Protein 3LHS (pdb70)

Nearest PDB structures (foldseek):
  3eiw-assembly1_A  TM=1.003E+00  e=2.060E-57  Staphylococcus aureus subsp. aureus N315
  3tny-assembly1_A  TM=8.651E-01  e=2.629E-22  Bacillus cereus
  3mwf-assembly1_A  TM=8.294E-01  e=2.400E-21  Staphylococcus aureus subsp. aureus N315
  6all-assembly1_A  TM=8.210E-01  e=3.700E-20  Bacillus anthracis str. 'Ames Ancestor'
  3mwg-assembly2_B  TM=8.196E-01  e=5.893E-20  Staphylococcus aureus subsp. aureus N315

Organism: Staphylococcus aureus (strain Newman) (NCBI:txid426430)

B-factor: mean 16.53, std 9.03, range [6.2, 96.21]

Foldseek 3Di:
DAFFWFQAPVGIFTADQPFQAEEELAQQVLQLQLLLQHQHQEYQQQPDLPLNPVVSSVSNDDHHYQHHSQDGNLVVVLVSLGQEYEHEQPRCPPCPVVVVVRYGYHHAHDQAAALVRSLVSSCRVCSRNVNNVSSVVSVVVLVVLLVVLLVLQQDDLVQAEWEFEFDDQGTWTQACRHNLNVLVVSSVHHHLRDVVNCVVQVVQDDDRTGDDHLVNCLVSLGQAYEYEDAVLDQPDPNNVSLCVDPSSCVRNCNVVVRYGRHHCSLRPRNSYSVSSSVVSVVSSVVSPPDD

Structure (mmCIF, N/CA/C/O backbone):
data_3LHS
#
_entry.id   3LHS
#
_cell.length_a   44.564
_cell.length_b   43.515
_cell.length_c   75.324
_cell.angle_alpha   90.00
_cell.angle_beta   100.56
_cell.angle_gamma   90.00
#
_symmetry.space_group_name_H-M   'P 1 21 1'
#
loop_
_entity.id
_entity.type
_entity.pdbx_description
1 polymer 'Ferrichrome ABC transporter lipoprotein'
2 non-polymer GLYCEROL
3 non-polymer 'FE (III) ION'
4 non-polymer '(2R)-2-(2-{[(1R)-1-carboxy-4-{[(3S)-3,4-dicarboxy-3-hydroxybutanoyl]amino}butyl]amino}-2-oxoethyl)-2-hydroxybutanedioic acid'
5 water water
#
loop_
_atom_site.group_PDB
_atom_site.id
_atom_site.type_symbol
_atom_site.label_atom_id
_atom_site.label_alt_id
_atom_site.label_comp_id
_atom_site.label_asym_id
_atom_site.label_entity_id
_atom_site.label_seq_id
_atom_site.pdbx_PDB_ins_code
_atom_site.Cartn_x
_atom_site.Cartn_y
_atom_site.Cartn_z
_atom_site.occupancy
_atom_site.B_iso_or_equiv
_atom_site.auth_seq_id
_atom_site.auth_comp_id
_atom_site.auth_asym_id
_atom_site.auth_atom_id
_atom_site.pdbx_PDB_model_num
ATOM 1 N N . ALA A 1 5 ? 40.272 17.909 7.835 1.00 34.73 36 ALA A N 1
ATOM 2 C CA . ALA A 1 5 ? 38.810 17.611 8.005 1.00 33.96 36 ALA A CA 1
ATOM 3 C C . ALA A 1 5 ? 38.544 16.755 9.249 1.00 33.62 36 ALA A C 1
ATOM 4 O O . ALA A 1 5 ? 38.765 15.537 9.249 1.00 35.17 36 ALA A O 1
ATOM 6 N N . SER A 1 6 ? 38.076 17.396 10.311 1.00 30.97 37 SER A N 1
ATOM 7 C CA . SER A 1 6 ? 38.119 16.756 11.599 1.00 28.47 37 SER A CA 1
ATOM 8 C C . SER A 1 6 ? 36.827 15.991 11.867 1.00 25.43 37 SER A C 1
ATOM 9 O O . SER A 1 6 ? 35.793 16.202 11.216 1.00 24.52 37 SER A O 1
ATOM 12 N N . THR A 1 7 ? 36.931 15.101 12.841 1.00 23.03 38 THR A N 1
ATOM 13 C CA . THR A 1 7 ? 35.902 14.115 13.125 1.00 20.72 38 THR A CA 1
ATOM 14 C C . THR A 1 7 ? 35.650 13.988 14.625 1.00 19.46 38 THR A C 1
ATOM 15 O O . THR A 1 7 ? 36.455 14.433 15.468 1.00 21.25 38 THR A O 1
ATOM 19 N N . ILE A 1 8 ? 34.513 13.378 14.938 1.00 17.97 39 ILE A N 1
ATOM 20 C CA . ILE A 1 8 ? 34.172 12.930 16.280 1.00 17.69 39 ILE A CA 1
ATOM 21 C C . ILE A 1 8 ? 34.182 11.404 16.279 1.00 17.23 39 ILE A C 1
ATOM 22 O O . ILE A 1 8 ? 33.478 10.761 15.488 1.00 17.84 39 ILE A O 1
ATOM 27 N N A SER A 1 9 ? 34.976 10.812 17.154 0.50 16.82 40 SER A N 1
ATOM 28 N N B SER A 1 9 ? 34.936 10.825 17.204 0.50 17.00 40 SER A N 1
ATOM 29 C CA A SER A 1 9 ? 34.985 9.369 17.270 0.50 16.51 40 SER A CA 1
ATOM 30 C CA B SER A 1 9 ? 35.036 9.379 17.339 0.50 17.05 40 SER A CA 1
ATOM 31 C C A SER A 1 9 ? 33.856 8.964 18.192 0.50 15.97 40 SER A C 1
ATOM 32 C C B SER A 1 9 ? 33.949 8.849 18.266 0.50 16.50 40 SER A C 1
ATOM 33 O O A SER A 1 9 ? 33.665 9.552 19.266 0.50 16.69 40 SER A O 1
ATOM 34 O O B SER A 1 9 ? 33.896 9.212 19.446 0.50 17.51 40 SER A O 1
ATOM 39 N N . VAL A 1 10 ? 33.080 7.989 17.738 1.00 15.66 41 VAL A N 1
ATOM 40 C CA . VAL A 1 10 ? 32.039 7.367 18.575 1.00 15.14 41 VAL A CA 1
ATOM 41 C C . VAL A 1 10 ? 32.097 5.863 18.382 1.00 13.91 41 VAL A C 1
ATOM 42 O O . VAL A 1 10 ? 32.681 5.346 17.422 1.00 16.16 41 VAL A O 1
ATOM 46 N N . LYS A 1 11 ? 31.564 5.155 19.346 1.00 13.27 42 LYS A N 1
ATOM 47 C CA . LYS A 1 11 ? 31.469 3.723 19.239 1.00 12.70 42 LYS A CA 1
ATOM 48 C C . LYS A 1 11 ? 30.100 3.342 18.695 1.00 12.07 42 LYS A C 1
ATOM 49 O O . LYS A 1 11 ? 29.065 3.836 19.187 1.00 13.15 42 LYS A O 1
ATOM 55 N N . ASP A 1 12 ? 30.066 2.423 17.730 1.00 11.84 43 ASP A N 1
ATOM 56 C CA . ASP A 1 12 ? 28.821 1.799 17.311 1.00 12.07 43 ASP A CA 1
ATOM 57 C C . ASP A 1 12 ? 28.927 0.298 17.483 1.00 10.95 43 ASP A C 1
ATOM 58 O O . ASP A 1 12 ? 29.879 -0.205 18.113 1.00 11.96 43 ASP A O 1
ATOM 63 N N . GLU A 1 13 ? 28.008 -0.446 16.880 1.00 10.98 44 GLU A N 1
ATOM 64 C CA . GLU A 1 13 ? 28.009 -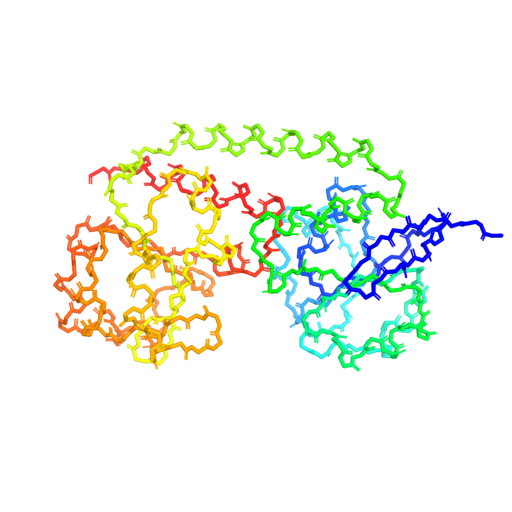1.885 17.084 1.00 11.31 44 GLU A CA 1
ATOM 65 C C . GLU A 1 13 ? 29.149 -2.610 16.364 1.00 12.13 44 GLU A C 1
ATOM 66 O O . GLU A 1 13 ? 29.380 -3.784 16.625 1.00 13.85 44 GLU A O 1
ATOM 72 N N . ASN A 1 14 ? 29.850 -1.918 15.464 1.00 11.08 45 ASN A N 1
ATOM 73 C CA . ASN A 1 14 ? 31.002 -2.523 14.767 1.00 11.53 45 ASN A CA 1
ATOM 74 C C . ASN A 1 14 ? 32.343 -2.003 15.242 1.00 10.82 45 ASN A C 1
ATOM 75 O O . ASN A 1 14 ? 33.364 -2.416 14.669 1.00 12.78 45 ASN A O 1
ATOM 80 N N . GLY A 1 15 ? 32.363 -1.160 16.279 1.00 11.19 46 GLY A N 1
ATOM 81 C CA . GLY A 1 15 ? 33.617 -0.566 16.775 1.00 12.16 46 GLY A CA 1
ATOM 82 C C . GLY A 1 15 ? 33.611 0.924 16.633 1.00 12.02 46 GLY A C 1
ATOM 83 O O . GLY A 1 15 ? 32.585 1.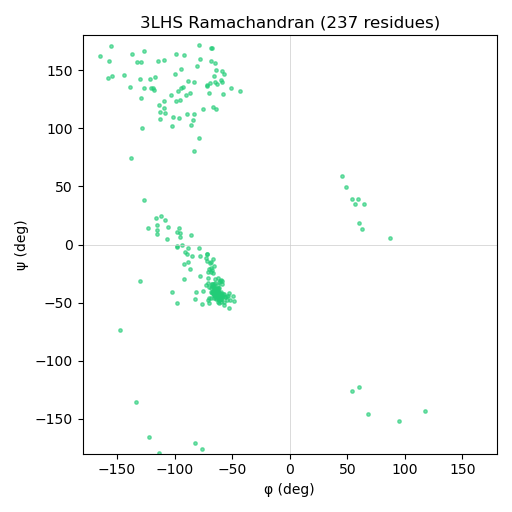572 16.784 1.00 16.10 46 GLY A O 1
ATOM 84 N N . THR A 1 16 ? 34.746 1.500 16.305 1.00 12.54 47 THR A N 1
ATOM 85 C CA . THR A 1 16 ? 34.848 2.953 16.201 1.00 13.11 47 THR A CA 1
ATOM 86 C C . THR A 1 16 ? 34.362 3.450 14.852 1.00 12.88 47 THR A C 1
ATOM 87 O O . THR A 1 16 ? 34.597 2.800 13.827 1.00 13.65 47 THR A O 1
ATOM 91 N N . VAL A 1 17 ? 33.636 4.573 14.843 1.00 12.46 48 VAL A N 1
ATOM 92 C CA . VAL A 1 17 ? 33.344 5.282 13.608 1.00 13.23 48 VAL A CA 1
ATOM 93 C C . VAL A 1 17 ? 33.789 6.722 13.796 1.00 14.12 48 VAL A C 1
ATOM 94 O O . VAL A 1 17 ? 33.518 7.343 14.842 1.00 15.30 48 VAL A O 1
ATOM 98 N N . LYS A 1 18 ? 34.482 7.250 12.785 1.00 15.09 49 LYS A N 1
ATOM 99 C CA . LYS A 1 18 ? 34.877 8.658 12.793 1.00 16.28 49 LYS A CA 1
ATOM 100 C C . LYS A 1 18 ? 33.842 9.450 12.002 1.00 15.29 49 LYS A C 1
ATOM 101 O O . LYS A 1 18 ? 33.722 9.293 10.785 1.00 18.28 49 LYS A O 1
ATOM 107 N N . VAL A 1 19 ? 33.048 10.246 12.715 1.00 14.24 50 VAL A N 1
ATOM 108 C CA . VAL A 1 19 ? 31.945 11.016 12.106 1.00 13.85 50 VAL A CA 1
ATOM 109 C C . VAL A 1 19 ? 32.433 12.417 11.786 1.00 14.12 50 VAL A C 1
ATOM 110 O O . VAL A 1 19 ? 32.911 13.114 12.673 1.00 14.43 50 VAL A O 1
ATOM 114 N N . PRO A 1 20 ? 32.309 12.850 10.524 1.00 14.27 51 PRO A N 1
ATOM 115 C CA . PRO A 1 20 ? 32.769 14.211 10.220 1.00 14.80 51 PRO A CA 1
ATOM 116 C C . PRO A 1 20 ? 32.047 15.266 11.046 1.00 14.08 51 PRO A C 1
ATOM 117 O O . PRO A 1 20 ? 30.840 15.136 11.272 1.00 13.54 51 PRO A O 1
ATOM 121 N N . LYS A 1 21 ? 32.787 16.268 11.515 1.00 14.92 52 LYS A N 1
ATOM 122 C CA . LYS A 1 21 ? 32.207 17.352 12.267 1.00 17.19 52 LYS A CA 1
ATOM 123 C C . LYS A 1 21 ? 31.254 18.184 11.418 1.00 16.50 52 LYS A C 1
ATOM 124 O O . LYS A 1 21 ? 30.396 18.874 11.971 1.00 20.10 52 LYS A O 1
ATOM 130 N N . ASP A 1 22 ? 31.336 18.091 10.100 1.00 15.84 53 ASP A N 1
ATOM 131 C CA . ASP A 1 22 ? 30.426 18.854 9.225 1.00 15.82 53 ASP A CA 1
ATOM 132 C C . ASP A 1 22 ? 29.231 18.006 8.791 1.00 14.79 53 ASP A C 1
ATOM 133 O O . ASP A 1 22 ? 28.533 18.392 7.858 1.00 15.05 53 ASP A O 1
ATOM 138 N N . ALA A 1 23 ? 28.999 16.864 9.447 1.00 13.64 54 ALA A N 1
ATOM 139 C CA . ALA A 1 23 ? 27.856 16.026 9.031 1.00 12.92 54 ALA A CA 1
ATOM 140 C C . ALA A 1 23 ? 26.513 16.709 9.292 1.00 13.23 54 ALA A C 1
ATOM 141 O O . ALA A 1 23 ? 26.202 17.032 10.448 1.00 15.23 54 ALA A O 1
ATOM 143 N N . LYS A 1 24 ? 25.751 16.951 8.222 1.00 10.59 55 LYS A N 1
ATOM 144 C CA . LYS A 1 24 ? 24.447 17.631 8.288 1.00 10.75 55 LYS A CA 1
ATOM 145 C C . LYS A 1 24 ? 23.335 16.915 7.563 1.00 9.90 55 LYS A C 1
ATOM 146 O O . LYS A 1 24 ? 22.168 17.042 7.950 1.00 11.00 55 LYS A O 1
ATOM 152 N N . ARG A 1 25 ? 23.677 16.207 6.495 1.00 8.53 56 ARG A N 1
ATOM 153 C CA . ARG A 1 25 ? 22.712 15.550 5.648 1.00 8.48 56 ARG A CA 1
ATOM 154 C C . ARG A 1 25 ? 22.806 14.066 5.901 1.00 7.98 56 ARG A C 1
ATOM 155 O O . ARG A 1 25 ? 23.791 13.434 5.560 1.00 9.03 56 ARG A O 1
ATOM 163 N N A ILE A 1 26 ? 21.777 13.519 6.528 0.50 7.57 57 ILE A N 1
ATOM 164 N N B ILE A 1 26 ? 21.761 13.544 6.530 0.50 8.18 57 ILE A N 1
ATOM 165 C CA A ILE A 1 26 ? 21.853 12.170 7.079 0.50 7.36 57 ILE A CA 1
ATOM 166 C CA B ILE A 1 26 ? 21.770 12.205 7.105 0.50 8.29 57 ILE A CA 1
ATOM 167 C C A ILE A 1 26 ? 20.725 11.298 6.572 0.50 6.82 57 ILE A C 1
ATOM 168 C C B ILE A 1 26 ? 20.701 11.329 6.454 0.50 7.29 57 ILE A C 1
ATOM 169 O O A ILE A 1 26 ? 19.567 11.728 6.565 0.50 7.47 57 ILE A O 1
ATOM 170 O O B ILE A 1 26 ? 19.565 11.789 6.213 0.50 7.04 57 ILE A O 1
ATOM 179 N N . VAL A 1 27 ? 21.060 10.083 6.138 1.00 7.23 58 VAL A N 1
ATOM 180 C CA . VAL A 1 27 ? 20.063 9.088 5.750 1.00 7.15 58 VAL A CA 1
ATOM 181 C C . VAL A 1 27 ? 19.903 8.121 6.922 1.00 7.00 58 VAL A C 1
ATOM 182 O O . VAL A 1 27 ? 20.882 7.681 7.530 1.00 7.78 58 VAL A O 1
ATOM 186 N N . VAL A 1 28 ? 18.647 7.825 7.262 1.00 7.31 59 VAL A N 1
ATOM 187 C CA . VAL A 1 28 ? 18.359 6.890 8.344 1.00 7.60 59 VAL A CA 1
ATOM 188 C C . VAL A 1 28 ? 17.519 5.710 7.874 1.00 6.94 59 VAL A C 1
ATOM 189 O O . VAL A 1 28 ? 16.620 5.876 7.040 1.00 7.51 59 VAL A O 1
ATOM 193 N N . LEU A 1 29 ? 17.830 4.536 8.431 1.00 6.46 60 LEU A N 1
ATOM 194 C CA . LEU A 1 29 ? 17.256 3.298 7.950 1.00 7.21 60 LEU A CA 1
ATOM 195 C C . LEU A 1 29 ? 16.354 2.594 8.952 1.00 6.80 60 LEU A C 1
ATOM 196 O O . LEU A 1 29 ? 16.027 1.421 8.749 1.00 8.41 60 LEU A O 1
ATOM 201 N N . GLU A 1 30 ? 15.977 3.289 10.027 1.00 7.13 61 GLU A N 1
ATOM 202 C CA . GLU A 1 30 ? 14.942 2.804 10.943 1.00 7.71 61 GLU A CA 1
ATOM 203 C C . GLU A 1 30 ? 14.195 4.009 11.465 1.00 7.56 61 GLU A C 1
ATOM 204 O O . GLU A 1 30 ? 14.711 5.135 11.501 1.00 8.44 61 GLU A O 1
ATOM 210 N N A TYR A 1 31 ? 12.949 3.789 11.925 0.50 7.93 62 TYR A N 1
ATOM 211 N N B TYR A 1 31 ? 12.955 3.756 11.891 0.50 8.21 62 TYR A N 1
ATOM 212 C CA A TYR A 1 31 ? 12.088 4.886 12.414 0.50 7.75 62 TYR A CA 1
ATOM 213 C CA B TYR A 1 31 ? 12.091 4.821 12.341 0.50 8.19 62 TYR A CA 1
ATOM 214 C C A TYR A 1 31 ? 12.622 5.549 13.660 0.50 7.94 62 TYR A C 1
ATOM 215 C C B TYR A 1 31 ? 12.648 5.516 13.592 0.50 8.24 62 TYR A C 1
ATOM 216 O O A TYR A 1 31 ? 12.480 6.773 13.851 0.50 8.13 62 TYR A O 1
ATOM 217 O O B TYR A 1 31 ? 12.581 6.755 13.686 0.50 8.50 62 TYR A O 1
ATOM 234 N N . SER A 1 32 ? 13.194 4.736 14.535 1.00 7.86 63 SER A N 1
ATOM 235 C CA . SER A 1 32 ? 13.727 5.272 15.772 1.00 7.93 63 SER A CA 1
ATOM 236 C C . SER A 1 32 ? 14.816 6.319 15.508 1.00 7.79 63 SER A C 1
ATOM 237 O O . SER A 1 32 ? 14.963 7.295 16.236 1.00 8.01 63 SER A O 1
ATOM 240 N N . PHE A 1 33 ? 15.602 6.102 14.435 1.00 7.19 64 PHE A N 1
ATOM 241 C CA . PHE A 1 33 ? 16.683 7.034 14.106 1.00 7.25 64 PHE A CA 1
ATOM 242 C C . PHE A 1 33 ? 16.122 8.329 13.553 1.00 7.19 64 PHE A C 1
ATOM 243 O O . PHE A 1 33 ? 16.679 9.403 13.804 1.00 7.99 64 PHE A O 1
ATOM 251 N N . ALA A 1 34 ? 15.022 8.262 12.808 1.00 8.08 65 ALA A N 1
ATOM 252 C CA . ALA A 1 34 ? 14.350 9.481 12.382 1.00 8.92 65 ALA A CA 1
ATOM 253 C C . ALA A 1 34 ? 13.836 10.280 13.591 1.00 8.46 65 ALA A C 1
ATOM 254 O O . ALA A 1 34 ? 13.968 11.503 13.633 1.00 8.65 65 ALA A O 1
ATOM 256 N N . ASP A 1 35 ? 13.269 9.570 14.580 1.00 8.18 66 ASP A N 1
ATOM 257 C CA . ASP A 1 35 ? 12.831 10.237 15.829 1.00 8.96 66 ASP A CA 1
ATOM 258 C C . ASP A 1 35 ? 14.027 10.890 16.524 1.00 8.16 66 ASP A C 1
ATOM 259 O O . ASP A 1 35 ? 13.929 12.020 17.030 1.00 8.57 66 ASP A O 1
ATOM 264 N N . ALA A 1 36 ? 15.154 10.179 16.558 1.00 8.45 67 ALA A N 1
ATOM 265 C CA . ALA A 1 36 ? 16.341 10.721 17.237 1.00 7.83 67 ALA A CA 1
ATOM 266 C C . ALA A 1 36 ? 16.760 12.032 16.608 1.00 7.90 67 ALA A C 1
ATOM 267 O O . ALA A 1 36 ? 16.996 13.031 17.304 1.00 8.84 67 ALA A O 1
ATOM 269 N N A LEU A 1 37 ? 16.843 12.061 15.281 0.50 7.62 68 LEU A N 1
ATOM 270 N N B LEU A 1 37 ? 16.869 12.039 15.282 0.50 8.08 68 LEU A N 1
ATOM 271 C CA A LEU A 1 37 ? 17.263 13.281 14.580 0.50 7.45 68 LEU A CA 1
ATOM 272 C CA B LEU A 1 37 ? 17.242 13.262 14.572 0.50 8.47 68 LEU A CA 1
ATOM 273 C C A LEU A 1 37 ? 16.247 14.421 14.729 0.50 8.18 68 LEU A C 1
ATOM 274 C C B LEU A 1 37 ? 16.249 14.379 14.868 0.50 8.56 68 LEU A C 1
ATOM 275 O O A LEU A 1 37 ? 16.615 15.588 14.880 0.50 9.00 68 LEU A O 1
ATOM 276 O O B LEU A 1 37 ? 16.642 15.479 15.272 0.50 9.05 68 LEU A O 1
ATOM 285 N N . ALA A 1 38 ? 14.950 14.094 14.685 1.00 8.99 69 ALA A N 1
ATOM 286 C CA . ALA A 1 38 ? 13.924 15.134 14.879 1.00 9.49 69 ALA A CA 1
ATOM 287 C C . ALA A 1 38 ? 14.051 15.717 16.292 1.00 9.41 69 ALA A C 1
ATOM 288 O O . ALA A 1 38 ? 13.898 16.939 16.472 1.00 10.83 69 ALA A O 1
ATOM 290 N N . ALA A 1 39 ? 14.325 14.866 17.281 1.00 8.68 70 ALA A N 1
ATOM 291 C CA . ALA A 1 39 ? 14.479 15.361 18.655 1.00 9.76 70 ALA A CA 1
ATOM 292 C C . ALA A 1 39 ? 15.651 16.335 18.781 1.00 10.42 70 ALA A C 1
ATOM 293 O O . ALA A 1 39 ? 15.658 17.191 19.664 1.00 12.98 70 ALA A O 1
ATOM 295 N N . LEU A 1 40 ? 16.652 16.161 17.921 1.00 10.32 71 LEU A N 1
ATOM 296 C CA . LEU A 1 40 ? 17.892 16.962 17.894 1.00 11.05 71 LEU A CA 1
ATOM 297 C C . LEU A 1 40 ? 17.799 18.111 16.879 1.00 12.11 71 LEU A C 1
ATOM 298 O O . LEU A 1 40 ? 18.806 18.775 16.598 1.00 14.35 71 LEU A O 1
ATOM 303 N N . ASP A 1 41 ? 16.609 18.365 16.336 1.00 12.82 72 ASP A N 1
ATOM 304 C CA . ASP A 1 41 ? 16.439 19.448 15.343 1.00 14.51 72 ASP A CA 1
ATOM 305 C C . ASP A 1 41 ? 17.204 19.214 14.057 1.00 13.52 72 ASP A C 1
ATOM 306 O O . ASP A 1 41 ? 17.689 20.170 13.447 1.00 15.85 72 ASP A O 1
ATOM 311 N N . VAL A 1 42 ? 17.304 17.953 13.648 1.00 12.08 73 VAL A N 1
ATOM 312 C CA . VAL A 1 42 ? 17.924 17.610 12.374 1.00 11.70 73 VAL A CA 1
ATOM 313 C C . VAL A 1 42 ? 16.852 16.923 11.518 1.00 10.89 73 VAL A C 1
ATOM 314 O O . VAL A 1 42 ? 16.119 16.043 12.002 1.00 12.17 73 VAL A O 1
ATOM 318 N N . LYS A 1 43 ? 16.758 17.319 10.251 1.00 10.69 74 LYS A N 1
ATOM 319 C CA . LYS A 1 43 ? 15.795 16.733 9.326 1.00 11.02 74 LYS A CA 1
ATOM 320 C C . LYS A 1 43 ? 16.552 15.737 8.449 1.00 9.90 74 LYS A C 1
ATOM 321 O O . LYS A 1 43 ? 17.379 16.173 7.647 1.00 10.71 74 LYS A O 1
ATOM 327 N N . PRO A 1 44 ? 16.341 14.412 8.604 1.00 9.38 75 PRO A N 1
ATOM 328 C CA . PRO A 1 44 ? 17.033 13.477 7.664 1.00 9.10 75 PRO A CA 1
ATOM 329 C C . PRO A 1 44 ? 16.686 13.802 6.220 1.00 8.79 75 PRO A C 1
ATOM 330 O O . PRO A 1 44 ? 15.545 14.181 5.917 1.00 9.83 75 PRO A O 1
ATOM 334 N N . VAL A 1 45 ? 17.645 13.586 5.315 1.00 8.48 76 VAL A N 1
ATOM 335 C CA . VAL A 1 45 ? 17.387 13.783 3.913 1.00 8.92 76 VAL A CA 1
ATOM 336 C C . VAL A 1 45 ? 16.806 12.559 3.257 1.00 7.74 76 VAL A C 1
ATOM 337 O O . VAL A 1 45 ? 16.175 12.679 2.216 1.00 9.01 76 VAL A O 1
ATOM 341 N N . GLY A 1 46 ? 17.010 11.387 3.869 1.00 8.18 77 GLY A N 1
ATOM 342 C CA . GLY A 1 46 ? 16.406 10.162 3.370 1.00 7.96 77 GLY A CA 1
ATOM 343 C C . GLY A 1 46 ? 16.030 9.279 4.516 1.00 7.31 77 GLY A C 1
ATOM 344 O O . GLY A 1 46 ? 16.689 9.265 5.555 1.00 7.90 77 GLY A O 1
ATOM 345 N N . ILE A 1 47 ? 14.918 8.554 4.316 1.00 7.80 78 ILE A N 1
ATOM 346 C CA . ILE A 1 47 ? 14.410 7.652 5.343 1.00 7.50 78 ILE A CA 1
ATOM 347 C C . ILE A 1 47 ? 13.961 6.377 4.643 1.00 7.27 78 ILE A C 1
ATOM 348 O O . ILE A 1 47 ? 13.281 6.433 3.629 1.00 7.67 78 ILE A O 1
ATOM 353 N N . ALA A 1 48 ? 14.319 5.216 5.213 1.00 7.92 79 ALA A N 1
ATOM 354 C CA . ALA A 1 48 ? 13.706 3.929 4.789 1.00 8.21 79 ALA A CA 1
ATOM 355 C C . ALA A 1 48 ? 12.319 3.828 5.446 1.00 8.19 79 ALA A C 1
ATOM 356 O O . ALA A 1 48 ? 12.205 3.362 6.579 1.00 9.70 79 ALA A O 1
ATOM 358 N N . ASP A 1 49 ? 11.302 4.306 4.736 1.00 8.38 80 ASP A N 1
ATOM 359 C CA . ASP A 1 49 ? 9.959 4.433 5.315 1.00 8.67 80 ASP A CA 1
ATOM 360 C C . ASP A 1 49 ? 9.005 3.363 4.785 1.00 9.21 80 ASP A C 1
ATOM 361 O O . ASP A 1 49 ? 7.774 3.495 4.931 1.00 9.64 80 ASP A O 1
ATOM 366 N N . ASP A 1 50 ? 9.555 2.321 4.160 1.00 9.26 81 ASP A N 1
ATOM 367 C CA . ASP A 1 50 ? 8.744 1.218 3.640 1.00 9.53 81 ASP A CA 1
ATOM 368 C C . ASP A 1 50 ? 7.732 1.659 2.594 1.00 11.06 81 ASP A C 1
ATOM 369 O O . ASP A 1 50 ? 6.774 0.937 2.320 1.00 12.96 81 ASP A O 1
ATOM 374 N N . GLY A 1 51 ? 7.953 2.841 2.008 1.00 10.83 82 GLY A N 1
ATOM 375 C CA . GLY A 1 51 ? 6.999 3.403 1.071 1.00 13.84 82 GLY A CA 1
ATOM 376 C C . GLY A 1 51 ? 5.691 3.834 1.721 1.00 14.93 82 GLY A C 1
ATOM 377 O O . GLY A 1 51 ? 4.674 4.018 1.033 1.00 17.85 82 GLY A O 1
ATOM 378 N N A LYS A 1 52 ? 5.724 3.994 3.045 0.50 14.98 83 LYS A N 1
ATOM 379 N N B LYS A 1 52 ? 5.682 3.967 3.045 0.50 14.95 83 LYS A N 1
ATOM 380 C CA A LYS A 1 52 ? 4.541 4.247 3.851 0.50 16.34 83 LYS A CA 1
ATOM 381 C CA B LYS A 1 52 ? 4.451 4.316 3.744 0.50 16.25 83 LYS A CA 1
ATOM 382 C C A LYS A 1 52 ? 4.825 5.445 4.748 0.50 16.49 83 LYS A C 1
ATOM 383 C C B LYS A 1 52 ? 4.732 5.423 4.726 0.50 16.48 83 LYS A C 1
ATOM 384 O O A LYS A 1 52 ? 5.284 5.281 5.875 0.50 17.17 83 LYS A O 1
ATOM 385 O O B LYS A 1 52 ? 5.080 5.173 5.880 0.50 16.94 83 LYS A O 1
ATOM 396 N N . LYS A 1 53 ? 4.560 6.648 4.243 1.00 18.18 84 LYS A N 1
ATOM 397 C CA . LYS A 1 53 ? 4.806 7.880 5.005 1.00 18.13 84 LYS A CA 1
ATOM 398 C C . LYS A 1 53 ? 4.168 7.829 6.408 1.00 16.20 84 LYS A C 1
ATOM 399 O O . LYS A 1 53 ? 4.745 8.341 7.381 1.00 15.17 84 LYS A O 1
ATOM 405 N N . LYS A 1 54 ? 2.991 7.207 6.523 1.00 15.12 85 LYS A N 1
ATOM 406 C CA . LYS A 1 54 ? 2.324 7.219 7.805 1.00 15.07 85 LYS A CA 1
ATOM 407 C C . LYS A 1 54 ? 2.965 6.351 8.869 1.00 13.48 85 LYS A C 1
ATOM 408 O O . LYS A 1 54 ? 2.637 6.469 10.041 1.00 14.84 85 LYS A O 1
ATOM 414 N N . ARG A 1 55 ? 3.955 5.540 8.491 1.00 13.27 86 ARG A N 1
ATOM 415 C CA . ARG A 1 55 ? 4.687 4.786 9.495 1.00 13.24 86 ARG A CA 1
ATOM 416 C C . ARG A 1 55 ? 5.609 5.687 10.323 1.00 12.73 86 ARG A C 1
ATOM 417 O O . ARG A 1 55 ? 6.024 5.290 11.394 1.00 14.33 86 ARG A O 1
ATOM 425 N N A ILE A 1 56 ? 5.917 6.890 9.825 0.50 11.91 87 ILE A N 1
ATOM 426 N N B ILE A 1 56 ? 5.928 6.879 9.815 0.50 11.83 87 ILE A N 1
ATOM 427 C CA A ILE A 1 56 ? 6.664 7.877 10.618 0.50 11.01 87 ILE A CA 1
ATOM 428 C CA B ILE A 1 56 ? 6.617 7.860 10.643 0.50 10.67 87 ILE A CA 1
ATOM 429 C C A ILE A 1 56 ? 5.659 8.626 11.516 0.50 10.56 87 ILE A C 1
ATOM 430 C C B ILE A 1 56 ? 5.559 8.512 11.519 0.50 10.43 87 ILE A C 1
ATOM 431 O O A ILE A 1 56 ? 4.816 9.405 11.023 0.50 11.42 87 ILE A O 1
ATOM 432 O O B ILE A 1 56 ? 4.578 9.093 11.025 0.50 10.85 87 ILE A O 1
ATOM 441 N N . ILE A 1 57 ? 5.732 8.366 12.828 1.00 10.52 88 ILE A N 1
ATOM 442 C CA . ILE A 1 57 ? 4.709 8.864 13.793 1.00 11.18 88 ILE A CA 1
ATOM 443 C C . ILE A 1 57 ? 4.481 10.350 13.594 1.00 10.52 88 ILE A C 1
ATOM 444 O O . ILE A 1 57 ? 5.430 11.108 13.350 1.00 10.69 88 ILE A O 1
ATOM 449 N N . LYS A 1 58 ? 3.220 10.756 13.657 1.00 11.41 89 LYS A N 1
ATOM 450 C CA . LYS A 1 58 ? 2.816 12.081 13.193 1.00 12.56 89 LYS A CA 1
ATOM 451 C C . LYS A 1 58 ? 3.676 13.275 13.692 1.00 12.11 89 LYS A C 1
ATOM 452 O O . LYS A 1 58 ? 4.079 14.097 12.864 1.00 11.96 89 LYS A O 1
ATOM 458 N N . PRO A 1 59 ? 3.975 13.389 15.015 1.00 12.38 90 PRO A N 1
ATOM 459 C CA . PRO A 1 59 ? 4.753 14.588 15.414 1.00 12.58 90 PRO A CA 1
ATOM 460 C C . PRO A 1 59 ? 6.167 14.630 14.818 1.00 11.70 90 PRO A C 1
ATOM 461 O O . PRO A 1 59 ? 6.687 15.698 14.492 1.00 13.33 90 PRO A O 1
ATOM 465 N N . VAL A 1 60 ? 6.776 13.460 14.640 1.00 11.66 91 VAL A N 1
ATOM 466 C CA . VAL A 1 60 ? 8.076 13.321 14.016 1.00 10.87 91 VAL A CA 1
ATOM 467 C C . VAL A 1 60 ? 7.957 13.652 12.535 1.00 10.24 91 VAL A C 1
ATOM 468 O O . VAL A 1 60 ? 8.749 14.442 12.002 1.00 11.38 91 VAL A O 1
ATOM 472 N N A ARG A 1 61 ? 6.949 13.071 11.878 0.50 10.96 92 ARG A N 1
ATOM 473 N N B ARG A 1 61 ? 6.958 13.055 11.877 0.50 10.86 92 ARG A N 1
ATOM 474 C CA A ARG A 1 61 ? 6.721 13.280 10.445 0.50 12.07 92 ARG A CA 1
ATOM 475 C CA B ARG A 1 61 ? 6.713 13.286 10.453 0.50 11.91 92 ARG A CA 1
ATOM 476 C C A ARG A 1 61 ? 6.503 14.765 10.117 0.50 12.30 92 ARG A C 1
ATOM 477 C C B ARG A 1 61 ? 6.604 14.791 10.187 0.50 11.89 92 ARG A C 1
ATOM 478 O O A ARG A 1 61 ? 6.966 15.291 9.113 0.50 12.63 92 ARG A O 1
ATOM 479 O O B ARG A 1 61 ? 7.265 15.356 9.311 0.50 11.91 92 ARG A O 1
ATOM 494 N N . GLU A 1 62 ? 5.776 15.440 10.994 1.00 12.66 93 GLU A N 1
ATOM 495 C CA . GLU A 1 62 ? 5.466 16.841 10.775 1.00 14.02 93 GLU A CA 1
ATOM 496 C C . GLU A 1 62 ? 6.654 17.727 11.042 1.00 14.56 93 GLU A C 1
ATOM 497 O O . GLU A 1 62 ? 6.856 18.712 10.324 1.00 17.12 93 GLU A O 1
ATOM 503 N N . LYS A 1 63 ? 7.461 17.398 12.042 1.00 13.49 94 LYS A N 1
ATOM 504 C CA . LYS A 1 63 ? 8.687 18.170 12.272 1.00 14.77 94 LYS A CA 1
ATOM 505 C C . LYS A 1 63 ? 9.695 18.015 11.132 1.00 14.13 94 LYS A C 1
ATOM 506 O O . LYS A 1 63 ? 10.330 18.978 10.711 1.00 15.77 94 LYS A O 1
ATOM 512 N N . ILE A 1 64 ? 9.859 16.791 10.643 1.00 12.77 95 ILE A N 1
ATOM 513 C CA . ILE A 1 64 ? 10.846 16.550 9.584 1.00 13.15 95 ILE A CA 1
ATOM 514 C C . ILE A 1 64 ? 10.434 17.241 8.273 1.00 13.82 95 ILE A C 1
ATOM 515 O O . ILE A 1 64 ? 11.277 17.842 7.582 1.00 16.95 95 ILE A O 1
ATOM 520 N N . GLY A 1 65 ? 9.155 17.188 7.921 1.00 13.39 96 GLY A N 1
ATOM 521 C CA . GLY A 1 65 ? 8.695 17.681 6.621 1.00 14.51 96 GLY A CA 1
ATOM 522 C C . GLY A 1 65 ? 9.223 16.796 5.492 1.00 13.82 96 GLY A C 1
ATOM 523 O O . GLY A 1 65 ? 9.369 15.574 5.622 1.00 14.10 96 GLY A O 1
ATOM 524 N N . ASP A 1 66 ? 9.498 17.416 4.363 1.00 13.84 97 ASP A N 1
ATOM 525 C CA . ASP A 1 66 ? 9.797 16.656 3.163 1.00 13.10 97 ASP A CA 1
ATOM 526 C C . ASP A 1 66 ? 11.108 15.898 3.354 1.00 12.16 97 ASP A C 1
ATOM 527 O O . ASP A 1 66 ? 11.991 16.365 4.061 1.00 14.21 97 ASP A O 1
ATOM 532 N N . TYR A 1 67 ? 11.179 14.709 2.777 1.00 10.89 98 TYR A N 1
ATOM 533 C CA . TYR A 1 67 ? 12.392 13.880 2.743 1.00 10.16 98 TYR A CA 1
ATOM 534 C C . TYR A 1 67 ? 12.259 12.972 1.540 1.00 9.47 98 TYR A C 1
ATOM 535 O O . TYR A 1 67 ? 11.213 12.924 0.892 1.00 11.26 98 TYR A O 1
ATOM 544 N N . THR A 1 68 ? 13.327 12.264 1.218 1.00 9.37 99 THR A N 1
ATOM 545 C CA . THR A 1 68 ? 13.298 11.289 0.143 1.00 8.97 99 THR A CA 1
ATOM 546 C C . THR A 1 68 ? 13.229 9.875 0.704 1.00 8.93 99 THR A C 1
ATOM 547 O O . THR A 1 68 ? 14.047 9.505 1.543 1.00 9.42 99 THR A O 1
ATOM 551 N N . SER A 1 69 ? 12.269 9.079 0.226 1.00 9.29 100 SER A N 1
ATOM 552 C CA . SER A 1 69 ? 12.200 7.690 0.653 1.00 8.77 100 SER A CA 1
ATOM 553 C C . SER A 1 69 ? 13.370 6.908 0.018 1.00 9.17 100 SER A C 1
ATOM 554 O O . SER A 1 69 ? 13.658 7.059 -1.181 1.00 10.09 100 SER A O 1
ATOM 557 N N . VAL A 1 70 ? 14.015 6.061 0.817 1.00 8.40 101 VAL A N 1
ATOM 558 C CA . VAL A 1 70 ? 14.986 5.125 0.287 1.00 8.47 101 VAL A CA 1
ATOM 559 C C . VAL A 1 70 ? 14.518 3.686 0.383 1.00 8.71 101 VAL A C 1
ATOM 560 O O . VAL A 1 70 ? 15.317 2.768 0.372 1.00 10.50 101 VAL A O 1
ATOM 564 N N . GLY A 1 71 ? 13.201 3.496 0.435 1.00 9.05 102 GLY A N 1
ATOM 565 C CA . GLY A 1 71 ? 12.623 2.160 0.315 1.00 9.54 102 GLY A CA 1
ATOM 566 C C . GLY A 1 71 ? 12.347 1.475 1.635 1.00 8.20 102 GLY A C 1
ATOM 567 O O . GLY A 1 71 ? 12.094 2.118 2.660 1.00 8.58 102 GLY A O 1
ATOM 568 N N . THR A 1 72 ? 12.393 0.150 1.597 1.00 8.39 103 THR A N 1
ATOM 569 C CA . THR A 1 72 ? 12.031 -0.644 2.763 1.00 8.78 103 THR A CA 1
ATOM 570 C C . THR A 1 72 ? 13.179 -0.722 3.757 1.00 8.06 103 THR A C 1
ATOM 571 O O . THR A 1 72 ? 14.354 -0.625 3.392 1.00 9.18 103 THR A O 1
ATOM 575 N N . ARG A 1 73 ? 12.837 -0.923 5.021 1.00 8.67 104 ARG A N 1
ATOM 576 C CA . ARG A 1 73 ? 13.836 -1.189 6.010 1.00 8.32 104 ARG A CA 1
ATOM 577 C C . ARG A 1 73 ? 14.528 -2.513 5.747 1.00 7.83 104 ARG A C 1
ATOM 578 O O . ARG A 1 73 ? 15.723 -2.663 6.001 1.00 9.12 104 ARG A O 1
ATOM 586 N N . LYS A 1 74 ? 13.795 -3.509 5.244 1.00 8.45 105 LYS A N 1
ATOM 587 C CA . LYS A 1 74 ? 14.469 -4.787 4.973 1.00 9.13 105 LYS A CA 1
ATOM 588 C C . LYS A 1 74 ? 15.512 -4.673 3.884 1.00 8.24 105 LYS A C 1
ATOM 589 O O . LYS A 1 74 ? 16.588 -5.277 4.016 1.00 9.41 105 LYS A O 1
ATOM 595 N N . GLN A 1 75 ? 15.186 -3.934 2.829 1.00 8.49 106 GLN A N 1
ATOM 596 C CA . GLN A 1 75 ? 16.042 -3.849 1.653 1.00 8.90 106 GLN A CA 1
ATOM 597 C C . GLN A 1 75 ? 16.114 -2.399 1.154 1.00 8.22 106 GLN A C 1
ATOM 598 O O . GLN A 1 75 ? 15.573 -2.072 0.122 1.00 9.01 106 GLN A O 1
ATOM 604 N N . PRO A 1 76 ? 16.863 -1.547 1.881 1.00 7.98 107 PRO A N 1
ATOM 605 C CA . PRO A 1 76 ? 16.989 -0.171 1.447 1.00 8.88 107 PRO A CA 1
ATOM 606 C C . PRO A 1 76 ? 17.585 -0.073 0.045 1.00 7.76 107 PRO A C 1
ATOM 607 O O . PRO A 1 76 ? 18.356 -0.948 -0.387 1.00 9.00 107 PRO A O 1
ATOM 611 N N . ASN A 1 77 ? 17.190 0.970 -0.677 1.00 8.46 108 ASN A N 1
ATOM 612 C CA . ASN A 1 77 ? 17.646 1.213 -2.037 1.00 8.45 108 ASN A CA 1
ATOM 613 C C . ASN A 1 77 ? 18.957 1.965 -2.010 1.00 8.74 108 ASN A C 1
ATOM 614 O O . ASN A 1 77 ? 19.006 3.174 -1.774 1.00 8.91 108 ASN A O 1
ATOM 619 N N . LEU A 1 78 ? 20.046 1.238 -2.246 1.00 9.09 109 LEU A N 1
ATOM 620 C CA . LEU A 1 78 ? 21.381 1.851 -2.139 1.00 9.45 109 LEU A CA 1
ATOM 621 C C . LEU A 1 78 ? 21.641 2.815 -3.271 1.00 9.36 109 LEU A C 1
ATOM 622 O O . LEU A 1 78 ? 22.453 3.740 -3.121 1.00 9.69 109 LEU A O 1
ATOM 627 N N . GLU A 1 79 ? 20.947 2.652 -4.394 1.00 9.72 110 GLU A N 1
ATOM 628 C CA . GLU A 1 79 ? 21.090 3.620 -5.489 1.00 11.03 110 GLU A CA 1
ATOM 629 C C . GLU A 1 79 ? 20.532 4.963 -5.059 1.00 10.29 110 GLU A C 1
ATOM 630 O O . GLU A 1 79 ? 21.129 6.012 -5.341 1.00 11.61 110 GLU A O 1
ATOM 636 N N A GLU A 1 80 ? 19.403 4.924 -4.340 0.50 9.44 111 GLU A N 1
ATOM 637 N N B GLU A 1 80 ? 19.385 4.958 -4.377 0.50 9.78 111 GLU A N 1
ATOM 638 C CA A GLU A 1 80 ? 18.739 6.131 -3.845 0.50 8.90 111 GLU A CA 1
ATOM 639 C CA B GLU A 1 80 ? 18.830 6.224 -3.922 0.50 9.26 111 GLU A CA 1
ATOM 640 C C A GLU A 1 80 ? 19.528 6.777 -2.711 0.50 8.87 111 GLU A C 1
ATOM 641 C C B GLU A 1 80 ? 19.689 6.802 -2.800 0.50 8.94 111 GLU A C 1
ATOM 642 O O A GLU A 1 80 ? 19.576 8.014 -2.581 0.50 9.94 111 GLU A O 1
ATOM 643 O O B GLU A 1 80 ? 19.978 8.018 -2.789 0.50 9.26 111 GLU A O 1
ATOM 654 N N . ILE A 1 81 ? 20.150 5.944 -1.885 1.00 8.47 112 ILE A N 1
ATOM 655 C CA . ILE A 1 81 ? 21.042 6.438 -0.838 1.00 8.33 112 ILE A CA 1
ATOM 656 C C . ILE A 1 81 ? 22.254 7.137 -1.446 1.00 8.04 112 ILE A C 1
ATOM 657 O O . ILE A 1 81 ? 22.616 8.242 -1.044 1.00 9.35 112 ILE A O 1
ATOM 662 N N . SER A 1 82 ? 22.869 6.488 -2.426 1.00 8.95 113 SER A N 1
ATOM 663 C CA . SER A 1 82 ? 24.020 7.080 -3.092 1.00 9.75 113 SER A CA 1
ATOM 664 C C . SER A 1 82 ? 23.663 8.402 -3.766 1.00 9.23 113 SER A C 1
ATOM 665 O O . SER A 1 82 ? 24.430 9.380 -3.663 1.00 10.63 113 SER A O 1
ATOM 668 N N . LYS A 1 83 ? 22.501 8.443 -4.428 1.00 9.67 114 LYS A N 1
ATOM 669 C CA . LYS A 1 83 ? 22.083 9.658 -5.131 1.00 10.15 114 LYS A CA 1
ATOM 670 C C . LYS A 1 83 ? 21.920 10.848 -4.176 1.00 9.81 114 LYS A C 1
ATOM 671 O O . LYS A 1 83 ? 22.173 11.988 -4.559 1.00 10.32 114 LYS A O 1
ATOM 677 N N . LEU A 1 84 ? 21.526 10.586 -2.943 1.00 9.36 115 LEU A N 1
ATOM 678 C CA . LEU A 1 84 ? 21.373 11.656 -1.971 1.00 8.81 115 LEU A CA 1
ATOM 679 C C . LEU A 1 84 ? 22.711 12.229 -1.509 1.00 9.84 115 LEU A C 1
ATOM 680 O O . LEU A 1 84 ? 22.708 13.282 -0.861 1.00 10.90 115 LEU A O 1
ATOM 685 N N . LYS A 1 85 ? 23.838 11.542 -1.795 1.00 9.25 116 LYS A N 1
ATOM 686 C CA . LYS A 1 85 ? 25.180 12.010 -1.393 1.00 10.11 116 LYS A CA 1
ATOM 687 C C . LYS A 1 85 ? 25.247 12.422 0.089 1.00 9.01 116 LYS A C 1
ATOM 688 O O . LYS A 1 85 ? 25.749 13.491 0.433 1.00 9.68 116 LYS A O 1
ATOM 694 N N . PRO A 1 86 ? 24.758 11.564 0.998 1.00 8.76 117 PRO A N 1
ATOM 695 C CA . PRO A 1 86 ? 24.690 11.960 2.397 1.00 8.16 117 PRO A CA 1
ATOM 696 C C . PRO A 1 86 ? 26.056 12.105 3.051 1.00 8.11 117 PRO A C 1
ATOM 697 O O . PRO A 1 86 ? 27.040 11.504 2.583 1.00 9.12 117 PRO A O 1
ATOM 701 N N . ASP A 1 87 ? 26.104 12.878 4.123 1.00 8.28 118 ASP A N 1
ATOM 702 C CA . ASP A 1 87 ? 27.280 12.991 4.970 1.00 8.70 118 ASP A CA 1
ATOM 703 C C . ASP A 1 87 ? 27.446 11.805 5.905 1.00 7.94 118 ASP A C 1
ATOM 704 O O . ASP A 1 87 ? 28.568 11.491 6.345 1.00 9.28 118 ASP A O 1
ATOM 709 N N . LEU A 1 88 ? 26.324 11.163 6.255 1.00 8.12 119 LEU A N 1
ATOM 710 C CA . LEU A 1 88 ? 26.288 10.131 7.271 1.00 8.12 119 LEU A CA 1
ATOM 711 C C . LEU A 1 88 ? 25.061 9.267 7.022 1.00 7.80 119 LEU A C 1
ATOM 712 O O . LEU A 1 88 ? 24.020 9.774 6.600 1.00 8.39 119 LEU A O 1
ATOM 717 N N . ILE A 1 89 ? 25.212 7.965 7.266 1.00 7.24 120 ILE A N 1
ATOM 718 C CA . ILE A 1 89 ? 24.100 7.007 7.199 1.00 7.09 120 ILE A CA 1
ATOM 719 C C . ILE A 1 89 ? 23.975 6.367 8.574 1.00 6.74 120 ILE A C 1
ATOM 720 O O . ILE A 1 89 ? 24.975 5.986 9.179 1.00 8.49 120 ILE A O 1
ATOM 725 N N . ILE A 1 90 ? 22.722 6.256 9.073 1.00 7.03 121 ILE A N 1
ATOM 726 C CA . ILE A 1 90 ? 22.486 5.554 10.331 1.00 6.62 121 ILE A CA 1
ATOM 727 C C . ILE A 1 90 ? 21.690 4.296 10.009 1.00 6.68 121 ILE A C 1
ATOM 728 O O . ILE A 1 90 ? 20.553 4.365 9.539 1.00 7.33 121 ILE A O 1
ATOM 733 N N . ALA A 1 91 ? 22.323 3.151 10.221 1.00 6.94 122 ALA A N 1
ATOM 734 C CA . ALA A 1 91 ? 21.827 1.839 9.848 1.00 7.07 122 ALA A CA 1
ATOM 735 C C . ALA A 1 91 ? 21.559 1.006 11.087 1.00 7.12 122 ALA A C 1
ATOM 736 O O . ALA A 1 91 ? 22.108 1.252 12.164 1.00 7.77 122 ALA A O 1
ATOM 738 N N . ASP A 1 92 ? 20.692 0.003 10.921 1.00 7.27 123 ASP A N 1
ATOM 739 C CA . ASP A 1 92 ? 20.334 -0.876 12.024 1.00 7.49 123 ASP A CA 1
ATOM 740 C C . ASP A 1 92 ? 21.328 -2.018 12.122 1.00 8.15 123 ASP A C 1
ATOM 741 O O . ASP A 1 92 ? 21.630 -2.704 11.132 1.00 8.39 123 ASP A O 1
ATOM 746 N N . SER A 1 93 ? 21.825 -2.232 13.322 1.00 8.75 124 SER A N 1
ATOM 747 C CA . SER A 1 93 ? 22.858 -3.235 13.528 1.00 10.06 124 SER A CA 1
ATOM 748 C C . SER A 1 93 ? 22.424 -4.683 13.340 1.00 10.03 124 SER A C 1
ATOM 749 O O . SER A 1 93 ? 23.268 -5.557 13.160 1.00 12.82 124 SER A O 1
ATOM 752 N N . SER A 1 94 ? 21.121 -4.945 13.315 1.00 10.26 125 SER A N 1
ATOM 753 C CA . SER A 1 94 ? 20.592 -6.261 12.992 1.00 11.22 125 SER A CA 1
ATOM 754 C C . SER A 1 94 ? 20.169 -6.308 11.533 1.00 10.19 125 SER A C 1
ATOM 755 O O . SER A 1 94 ? 20.549 -7.232 10.786 1.00 13.75 125 SER A O 1
ATOM 758 N N . ARG A 1 95 ? 19.380 -5.349 11.075 1.00 9.13 126 ARG A N 1
ATOM 759 C CA . ARG A 1 95 ? 18.825 -5.471 9.732 1.00 9.53 126 ARG A CA 1
ATOM 760 C C . ARG A 1 95 ? 19.871 -5.290 8.637 1.00 9.29 126 ARG A C 1
ATOM 761 O O . ARG A 1 95 ? 19.673 -5.801 7.540 1.00 10.28 126 ARG A O 1
ATOM 769 N N . HIS A 1 96 ? 20.930 -4.505 8.904 1.00 9.15 127 HIS A N 1
ATOM 770 C CA . HIS A 1 96 ? 21.734 -3.962 7.798 1.00 8.31 127 HIS A CA 1
ATOM 771 C C . HIS A 1 96 ? 23.148 -4.457 7.797 1.00 9.09 127 HIS A C 1
ATOM 772 O O . HIS A 1 96 ? 24.014 -3.853 7.181 1.00 9.47 127 HIS A O 1
ATOM 779 N N . LYS A 1 97 ? 23.372 -5.607 8.430 1.00 9.61 128 LYS A N 1
ATOM 780 C CA . LYS A 1 97 ? 24.728 -6.189 8.378 1.00 10.39 128 LYS A CA 1
ATOM 781 C C . LYS A 1 97 ? 25.165 -6.486 6.950 1.00 10.13 128 LYS A C 1
ATOM 782 O O . LYS A 1 97 ? 26.315 -6.241 6.577 1.00 11.89 128 LYS A O 1
ATOM 788 N N . GLY A 1 98 ? 24.249 -7.009 6.147 1.00 10.54 129 GLY A N 1
ATOM 789 C CA . GLY A 1 98 ? 24.540 -7.422 4.780 1.00 10.14 129 GLY A CA 1
ATOM 790 C C . GLY A 1 98 ? 24.909 -6.278 3.877 1.00 10.19 129 GLY A C 1
ATOM 791 O O . GLY A 1 98 ? 25.791 -6.441 3.033 1.00 14.51 129 GLY A O 1
ATOM 792 N N . ILE A 1 99 ? 24.328 -5.110 4.081 1.00 9.50 130 ILE A N 1
ATOM 793 C CA . ILE A 1 99 ? 24.631 -3.932 3.271 1.00 9.33 130 ILE A CA 1
ATOM 794 C C . ILE A 1 99 ? 25.713 -3.028 3.852 1.00 8.34 130 ILE A C 1
ATOM 795 O O . ILE A 1 99 ? 26.082 -2.027 3.230 1.00 9.49 130 ILE A O 1
ATOM 800 N N . ASN A 1 100 ? 26.255 -3.370 5.008 1.00 9.78 131 ASN A N 1
ATOM 801 C CA . ASN A 1 100 ? 27.178 -2.475 5.679 1.00 10.68 131 ASN A CA 1
ATOM 802 C C . ASN A 1 100 ? 28.391 -2.126 4.816 1.00 10.67 131 ASN A C 1
ATOM 803 O O . ASN A 1 100 ? 28.791 -0.962 4.748 1.00 10.92 131 ASN A O 1
ATOM 808 N N . LYS A 1 101 ? 28.957 -3.119 4.138 1.00 10.84 132 LYS A N 1
ATOM 809 C CA . LYS A 1 101 ? 30.128 -2.861 3.284 1.00 12.15 132 LYS A CA 1
ATOM 810 C C . LYS A 1 101 ? 29.763 -1.848 2.201 1.00 11.42 132 LYS A C 1
ATOM 811 O O . LYS A 1 101 ? 30.503 -0.855 1.957 1.00 12.99 132 LYS A O 1
ATOM 817 N N . GLU A 1 102 ? 28.605 -2.021 1.576 1.00 11.16 133 GLU A N 1
ATOM 818 C CA . GLU A 1 102 ? 28.170 -1.115 0.519 1.00 11.19 133 GLU A CA 1
ATOM 819 C C . GLU A 1 102 ? 27.861 0.274 1.057 1.00 10.38 133 GLU A C 1
ATOM 820 O O . GLU A 1 102 ? 28.176 1.287 0.426 1.00 11.24 133 GLU A O 1
ATOM 826 N N . LEU A 1 103 ? 27.223 0.351 2.215 1.00 10.00 134 LEU A N 1
ATOM 827 C CA . LEU A 1 103 ? 26.909 1.661 2.807 1.00 9.06 134 LEU A CA 1
ATOM 828 C C . LEU A 1 103 ? 28.180 2.442 3.106 1.00 9.16 134 LEU A C 1
ATOM 829 O O . LEU A 1 103 ? 28.235 3.637 2.855 1.00 9.75 134 LEU A O 1
ATOM 834 N N A ASN A 1 104 ? 29.231 1.775 3.577 0.50 9.52 135 ASN A N 1
ATOM 835 N N B ASN A 1 104 ? 29.217 1.747 3.592 0.50 9.48 135 ASN A N 1
ATOM 836 C CA A ASN A 1 104 ? 30.434 2.497 3.952 0.50 10.63 135 ASN A CA 1
ATOM 837 C CA B ASN A 1 104 ? 30.487 2.368 3.940 0.50 10.36 135 ASN A CA 1
ATOM 838 C C A ASN A 1 104 ? 31.194 3.023 2.734 0.50 10.95 135 ASN A C 1
ATOM 839 C C B ASN A 1 104 ? 31.067 3.087 2.728 0.50 10.63 135 ASN A C 1
ATOM 840 O O A ASN A 1 104 ? 32.046 3.899 2.877 0.50 11.41 135 ASN A O 1
ATOM 841 O O B ASN A 1 104 ? 31.654 4.157 2.866 0.50 11.59 135 ASN A O 1
ATOM 850 N N . LYS A 1 105 ? 30.895 2.507 1.542 1.00 11.04 136 LYS A N 1
ATOM 851 C CA . LYS A 1 105 ? 31.466 3.111 0.311 1.00 12.23 136 LYS A CA 1
ATOM 852 C C . LYS A 1 105 ? 30.782 4.412 -0.029 1.00 11.27 136 LYS A C 1
ATOM 853 O O . LYS A 1 105 ? 31.324 5.262 -0.686 1.00 13.83 136 LYS A O 1
ATOM 859 N N . ILE A 1 106 ? 29.540 4.563 0.416 1.00 10.92 137 ILE A N 1
ATOM 860 C CA . ILE A 1 106 ? 28.750 5.776 0.162 1.00 9.80 137 ILE A CA 1
ATOM 861 C C . ILE A 1 106 ? 29.071 6.899 1.150 1.00 9.26 137 ILE A C 1
ATOM 862 O O . ILE A 1 106 ? 29.271 8.061 0.747 1.00 11.27 137 ILE A O 1
ATOM 867 N N . ALA A 1 107 ? 29.118 6.583 2.433 1.00 9.34 138 ALA A N 1
ATOM 868 C CA . ALA A 1 107 ? 29.338 7.593 3.449 1.00 9.38 138 ALA A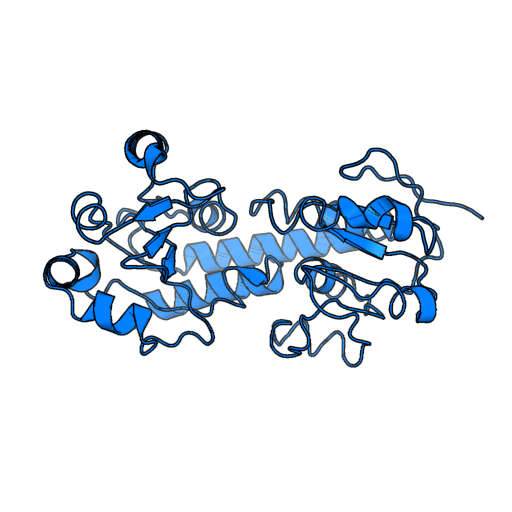 CA 1
ATOM 869 C C . ALA A 1 107 ? 29.706 6.917 4.741 1.00 9.61 138 ALA A C 1
ATOM 870 O O . ALA A 1 107 ? 29.367 5.743 4.933 1.00 9.71 138 ALA A O 1
ATOM 872 N N . PRO A 1 108 ? 30.293 7.686 5.687 1.00 10.05 139 PRO A N 1
ATOM 873 C CA . PRO A 1 108 ? 30.436 7.169 7.041 1.00 10.66 139 PRO A CA 1
ATOM 874 C C . PRO A 1 108 ? 29.088 6.640 7.539 1.00 9.12 139 PRO A C 1
ATOM 875 O O . PRO A 1 108 ? 28.062 7.279 7.352 1.00 9.24 139 PRO A O 1
ATOM 879 N N . THR A 1 109 ? 29.112 5.468 8.141 1.00 9.78 140 THR A N 1
ATOM 880 C CA . THR A 1 109 ? 27.914 4.741 8.527 1.00 9.95 140 THR A CA 1
ATOM 881 C C . THR A 1 109 ? 27.994 4.315 9.982 1.00 10.20 140 THR A C 1
ATOM 882 O O . THR A 1 109 ? 28.959 3.673 10.407 1.00 12.21 140 THR A O 1
ATOM 886 N N . LEU A 1 110 ? 26.955 4.683 10.741 1.00 9.49 141 LEU A N 1
ATOM 887 C CA . LEU A 1 110 ? 26.803 4.244 12.112 1.00 9.67 141 LEU A CA 1
ATOM 888 C C . LEU A 1 110 ? 25.866 3.049 12.116 1.00 10.25 141 LEU A C 1
ATOM 889 O O . LEU A 1 110 ? 24.772 3.139 11.567 1.00 13.41 141 LEU A O 1
ATOM 894 N N . SER A 1 111 ? 26.255 1.986 12.806 1.00 9.26 142 SER A N 1
ATOM 895 C CA . SER A 1 111 ? 25.417 0.781 12.918 1.00 9.53 142 SER A CA 1
ATOM 896 C C . SER A 1 111 ? 24.962 0.654 14.361 1.00 9.12 142 SER A C 1
ATOM 897 O O . SER A 1 111 ? 25.782 0.411 15.240 1.00 10.06 142 SER A O 1
ATOM 900 N N . LEU A 1 112 ? 23.660 0.910 14.606 1.00 8.07 143 LEU A N 1
ATOM 901 C CA . LEU A 1 112 ? 23.169 1.065 15.975 1.00 7.73 143 LEU A CA 1
ATOM 902 C C . LEU A 1 112 ? 21.953 0.164 16.193 1.00 8.45 143 LEU A C 1
ATOM 903 O O . LEU A 1 112 ? 21.249 -0.205 15.253 1.00 8.49 143 LEU A O 1
ATOM 908 N N . LYS A 1 113 ? 21.705 -0.157 17.461 1.00 8.80 144 LYS A N 1
ATOM 909 C CA . LYS A 1 113 ? 20.533 -0.967 17.773 1.00 9.02 144 LYS A CA 1
ATOM 910 C C . LYS A 1 113 ? 19.242 -0.211 17.618 1.00 8.79 144 LYS A C 1
ATOM 911 O O . LYS A 1 113 ? 19.120 0.939 18.054 1.00 10.14 144 LYS A O 1
ATOM 917 N N . SER A 1 114 ? 18.278 -0.893 17.016 1.00 8.89 145 SER A N 1
ATOM 918 C CA . SER A 1 114 ? 16.890 -0.412 17.016 1.00 8.44 145 SER A CA 1
ATOM 919 C C . SER A 1 114 ? 16.022 -1.666 17.022 1.00 7.90 145 SER A C 1
ATOM 920 O O . SER A 1 114 ? 15.396 -2.010 18.044 1.00 8.88 145 SER A O 1
ATOM 923 N N . PHE A 1 115 ? 15.972 -2.343 15.880 1.00 8.57 146 PHE A N 1
ATOM 924 C CA . PHE A 1 115 ? 15.156 -3.539 15.661 1.00 9.62 146 PHE A CA 1
ATOM 925 C C . PHE A 1 115 ? 15.373 -4.611 16.694 1.00 10.06 146 PHE A C 1
ATOM 926 O O . PHE A 1 115 ? 14.390 -5.189 17.150 1.00 11.87 146 PHE A O 1
ATOM 934 N N . ASP A 1 116 ? 16.612 -4.872 17.097 1.00 10.44 147 ASP A N 1
ATOM 935 C CA . ASP A 1 116 ? 16.821 -5.868 18.143 1.00 11.63 147 ASP A CA 1
ATOM 936 C C . ASP A 1 116 ? 17.232 -5.259 19.477 1.00 11.59 147 ASP A C 1
ATOM 937 O O . ASP A 1 116 ? 17.777 -5.934 20.346 1.00 14.30 147 ASP A O 1
ATOM 942 N N . GLY A 1 117 ? 16.930 -3.974 19.651 1.00 10.34 148 GLY A N 1
ATOM 943 C CA . GLY A 1 117 ? 17.189 -3.325 20.918 1.00 10.51 148 GLY A CA 1
ATOM 944 C C . GLY A 1 117 ? 15.950 -3.224 21.791 1.00 9.66 148 GLY A C 1
ATOM 945 O O . GLY A 1 117 ? 14.822 -3.054 21.298 1.00 11.10 148 GLY A O 1
ATOM 946 N N . ASP A 1 118 ? 16.183 -3.305 23.088 1.00 9.12 149 ASP A N 1
ATOM 947 C CA . ASP A 1 118 ? 15.103 -3.020 24.031 1.00 9.86 149 ASP A CA 1
ATOM 948 C C . ASP A 1 118 ? 14.982 -1.506 24.247 1.00 9.65 149 ASP A C 1
ATOM 949 O O . ASP A 1 118 ? 15.468 -0.706 23.450 1.00 9.78 149 ASP A O 1
ATOM 954 N N . TYR A 1 119 ? 14.167 -1.105 25.221 1.00 9.78 150 TYR A N 1
ATOM 955 C CA . TYR A 1 119 ? 13.907 0.319 25.453 1.00 9.93 150 TYR A CA 1
ATOM 956 C C . TYR A 1 119 ? 15.179 1.091 25.824 1.00 10.00 150 TYR A C 1
ATOM 957 O O . TYR A 1 119 ? 15.473 2.132 25.225 1.00 10.07 150 TYR A O 1
ATOM 966 N N . LYS A 1 120 ? 15.950 0.546 26.760 1.00 10.09 151 LYS A N 1
ATOM 967 C CA . LYS A 1 120 ? 17.155 1.232 27.174 1.00 10.94 151 LYS A CA 1
ATOM 968 C C . LYS A 1 120 ? 18.215 1.262 26.052 1.00 10.58 151 LYS A C 1
ATOM 969 O O . LYS A 1 120 ? 18.962 2.262 25.909 1.00 11.33 151 LYS A O 1
ATOM 975 N N . GLN A 1 121 ? 18.272 0.207 25.239 1.00 9.98 152 GLN A N 1
ATOM 976 C CA . GLN A 1 121 ? 19.257 0.178 24.137 1.00 9.66 152 GLN A CA 1
ATOM 977 C C . GLN A 1 121 ? 18.886 1.187 23.068 1.00 8.53 152 GLN A C 1
ATOM 978 O O . GLN A 1 121 ? 19.774 1.804 22.483 1.00 9.28 152 GLN A O 1
ATOM 984 N N . ASN A 1 122 ? 17.585 1.368 22.796 1.00 8.51 153 ASN A N 1
ATOM 985 C CA . ASN A 1 122 ? 17.167 2.389 21.838 1.00 8.40 153 ASN A CA 1
ATOM 986 C C . ASN A 1 122 ? 17.484 3.775 22.367 1.00 8.24 153 ASN A C 1
ATOM 987 O O . ASN A 1 122 ? 17.910 4.648 21.578 1.00 9.59 153 ASN A O 1
ATOM 992 N N A ILE A 1 123 ? 17.345 3.967 23.686 0.50 8.87 154 ILE A N 1
ATOM 993 N N B ILE A 1 123 ? 17.299 4.032 23.654 0.50 8.58 154 ILE A N 1
ATOM 994 C CA A ILE A 1 123 ? 17.825 5.184 24.365 0.50 9.62 154 ILE A CA 1
ATOM 995 C CA B ILE A 1 123 ? 17.682 5.345 24.163 0.50 9.08 154 ILE A CA 1
ATOM 996 C C A ILE A 1 123 ? 19.351 5.336 24.227 0.50 9.61 154 ILE A C 1
ATOM 997 C C B ILE A 1 123 ? 19.200 5.520 24.036 0.50 8.82 154 ILE A C 1
ATOM 998 O O A ILE A 1 123 ? 19.865 6.433 23.988 0.50 9.79 154 ILE A O 1
ATOM 999 O O B ILE A 1 123 ? 19.687 6.586 23.654 0.50 9.22 154 ILE A O 1
ATOM 1008 N N A ASN A 1 124 ? 20.089 4.238 24.350 0.50 9.36 155 ASN A N 1
ATOM 1009 N N B ASN A 1 124 ? 19.956 4.453 24.285 0.50 8.75 155 ASN A N 1
ATOM 1010 C CA A ASN A 1 124 ? 21.526 4.311 24.106 0.50 9.70 155 ASN A CA 1
ATOM 1011 C CA B ASN A 1 124 ? 21.397 4.527 24.131 0.50 8.43 155 ASN A CA 1
ATOM 1012 C C A ASN A 1 124 ? 21.899 4.732 22.684 0.50 9.19 155 ASN A C 1
ATOM 1013 C C B ASN A 1 124 ? 21.794 4.876 22.689 0.50 8.42 155 ASN A C 1
ATOM 1014 O O A ASN A 1 124 ? 22.890 5.458 22.476 0.50 9.61 155 ASN A O 1
ATOM 1015 O O B ASN A 1 124 ? 22.718 5.679 22.467 0.50 8.62 155 ASN A O 1
ATOM 1024 N N . SER A 1 125 ? 21.123 4.282 21.704 1.00 8.76 156 SER A N 1
ATOM 1025 C CA . SER A 1 125 ? 21.363 4.658 20.321 1.00 8.60 156 SER A CA 1
ATOM 1026 C C . SER A 1 125 ? 21.130 6.138 20.133 1.00 8.99 156 SER A C 1
ATOM 1027 O O . SER A 1 125 ? 21.874 6.797 19.404 1.00 8.90 156 SER A O 1
ATOM 1030 N N . PHE A 1 126 ? 20.046 6.668 20.749 1.00 8.48 157 PHE A N 1
ATOM 1031 C CA . PHE A 1 126 ? 19.827 8.114 20.704 1.00 8.35 157 PHE A CA 1
ATOM 1032 C C . PHE A 1 126 ? 21.038 8.885 21.248 1.00 8.24 157 PHE A C 1
ATOM 1033 O O . PHE A 1 126 ? 21.481 9.852 20.613 1.00 8.76 157 PHE A O 1
ATOM 1041 N N . LYS A 1 127 ? 21.596 8.450 22.376 1.00 9.08 158 LYS A N 1
ATOM 1042 C CA . LYS A 1 127 ? 22.742 9.128 22.943 1.00 9.58 158 LYS A CA 1
ATOM 1043 C C . LYS A 1 127 ? 23.935 9.063 21.997 1.00 9.22 158 LYS A C 1
ATOM 1044 O O . LYS A 1 127 ? 24.681 10.055 21.857 1.00 10.28 158 LYS A O 1
ATOM 1050 N N . THR A 1 128 ? 24.126 7.930 21.318 1.00 9.63 159 THR A N 1
ATOM 1051 C CA . THR A 1 128 ? 25.263 7.838 20.391 1.00 9.61 159 THR A CA 1
ATOM 1052 C C . THR A 1 128 ? 25.072 8.805 19.209 1.00 8.89 159 THR A C 1
ATOM 1053 O O . THR A 1 128 ? 26.016 9.469 18.780 1.00 9.69 159 THR A O 1
ATOM 1057 N N . ILE A 1 129 ? 23.838 8.887 18.704 1.00 8.84 160 ILE A N 1
ATOM 1058 C CA . ILE A 1 129 ? 23.552 9.807 17.627 1.00 8.89 160 ILE A CA 1
ATOM 1059 C C . ILE A 1 129 ? 23.812 11.255 18.071 1.00 9.21 160 ILE A C 1
ATOM 1060 O O . ILE A 1 129 ? 24.439 12.051 17.348 1.00 10.01 160 ILE A O 1
ATOM 1065 N N . ALA A 1 130 ? 23.332 11.612 19.268 1.00 9.78 161 ALA A N 1
ATOM 1066 C CA . ALA A 1 130 ? 23.550 12.970 19.769 1.00 10.32 161 ALA A CA 1
ATOM 1067 C C . ALA A 1 130 ? 25.052 13.265 19.844 1.00 10.48 161 ALA A C 1
ATOM 1068 O O . ALA A 1 130 ? 25.498 14.355 19.446 1.00 11.73 161 ALA A O 1
ATOM 1070 N N . LYS A 1 131 ? 25.849 12.320 20.355 1.00 11.10 162 LYS A N 1
ATOM 1071 C CA . LYS A 1 131 ? 27.296 12.527 20.481 1.00 11.69 162 LYS A CA 1
ATOM 1072 C C . LYS A 1 131 ? 27.934 12.715 19.099 1.00 11.18 162 LYS A C 1
ATOM 1073 O O . LYS A 1 131 ? 28.789 13.600 18.912 1.00 13.10 162 LYS A O 1
ATOM 1079 N N . ALA A 1 132 ? 27.532 11.878 18.155 1.00 11.56 163 ALA A N 1
ATOM 1080 C CA . ALA A 1 132 ? 28.085 11.858 16.814 1.00 12.04 163 ALA A CA 1
ATOM 1081 C C . ALA A 1 132 ? 27.882 13.192 16.119 1.00 12.98 163 ALA A C 1
ATOM 1082 O O . ALA A 1 132 ? 28.687 13.571 15.282 1.00 14.22 163 ALA A O 1
ATOM 1084 N N . LEU A 1 133 ? 26.797 13.887 16.477 1.00 13.45 164 LEU A N 1
ATOM 1085 C CA . LEU A 1 133 ? 26.429 15.151 15.860 1.00 14.50 164 LEU A CA 1
ATOM 1086 C C . LEU A 1 133 ? 26.875 16.354 16.673 1.00 15.00 164 LEU A C 1
ATOM 1087 O O . LEU A 1 133 ? 26.451 17.486 16.387 1.00 17.31 164 LEU A O 1
ATOM 1092 N N . ASN A 1 134 ? 27.705 16.142 17.688 1.00 15.25 165 ASN A N 1
ATOM 1093 C CA . ASN A 1 134 ? 28.172 17.240 18.538 1.00 16.85 165 ASN A CA 1
ATOM 1094 C C . ASN A 1 134 ? 26.969 17.934 19.199 1.00 15.76 165 ASN A C 1
ATOM 1095 O O . ASN A 1 134 ? 26.919 19.170 19.316 1.00 17.58 165 ASN A O 1
ATOM 1100 N N . LYS A 1 135 ? 25.971 17.128 19.605 1.00 14.23 166 LYS A N 1
ATOM 1101 C CA . LYS A 1 135 ? 24.761 17.603 20.265 1.00 14.06 166 LYS A CA 1
ATOM 1102 C C . LYS A 1 135 ? 24.527 16.863 21.581 1.00 13.32 166 LYS A C 1
ATOM 1103 O O . LYS A 1 135 ? 23.391 16.581 21.983 1.00 13.35 166 LYS A O 1
ATOM 1109 N N . GLU A 1 136 ? 25.607 16.591 22.301 1.00 14.37 167 GLU A N 1
ATOM 1110 C CA . GLU A 1 136 ? 25.514 15.877 23.566 1.00 14.92 167 GLU A CA 1
ATOM 1111 C C . GLU A 1 136 ? 24.652 16.621 24.579 1.00 15.16 167 GLU A C 1
ATOM 1112 O O . GLU A 1 136 ? 23.809 16.006 25.229 1.00 14.65 167 GLU A O 1
ATOM 1118 N N . LYS A 1 137 ? 24.878 17.930 24.719 1.00 14.60 168 LYS A N 1
ATOM 1119 C CA . LYS A 1 137 ? 24.103 18.736 25.664 1.00 15.39 168 LYS A CA 1
ATOM 1120 C C . LYS A 1 137 ? 22.615 18.727 25.314 1.00 14.47 168 LYS A C 1
ATOM 1121 O O . LYS A 1 137 ? 21.743 18.565 26.198 1.00 14.59 168 LYS A O 1
ATOM 1127 N N . GLU A 1 138 ? 22.321 18.908 24.038 1.00 13.35 169 GLU A N 1
ATOM 1128 C CA . GLU A 1 138 ? 20.938 18.927 23.571 1.00 14.20 169 GLU A CA 1
ATOM 1129 C C . GLU A 1 138 ? 20.279 17.573 23.832 1.00 13.31 169 GLU A C 1
ATOM 1130 O O . GLU A 1 138 ? 19.111 17.493 24.244 1.00 13.20 169 GLU A O 1
ATOM 1136 N N . GLY A 1 139 ? 21.019 16.497 23.600 1.00 12.71 170 GLY A N 1
ATOM 1137 C CA . GLY A 1 139 ? 20.513 15.149 23.873 1.00 12.42 170 GLY A CA 1
ATOM 1138 C C . GLY A 1 139 ? 20.244 14.919 25.345 1.00 11.73 170 GLY A C 1
ATOM 1139 O O . GLY A 1 139 ? 19.242 14.304 25.705 1.00 11.87 170 GLY A O 1
ATOM 1140 N N . GLU A 1 140 ? 21.098 15.441 26.211 1.00 12.88 171 GLU A N 1
ATOM 1141 C CA . GLU A 1 140 ? 20.921 15.293 27.656 1.00 13.16 171 GLU A CA 1
ATOM 1142 C C . GLU A 1 140 ? 19.674 16.028 28.104 1.00 13.25 171 GLU A C 1
ATOM 1143 O O . GLU A 1 140 ? 18.866 15.509 28.896 1.00 13.59 171 GLU A O 1
ATOM 1149 N N . LYS A 1 141 ? 19.488 17.241 27.588 1.00 13.49 172 LYS A N 1
ATOM 1150 C CA . LYS A 1 141 ? 18.296 18.025 27.907 1.00 13.05 172 LYS A CA 1
ATOM 1151 C C . LYS A 1 141 ? 17.038 17.287 27.428 1.00 12.08 172 LYS A C 1
ATOM 1152 O O . LYS A 1 141 ? 16.040 17.164 28.157 1.00 12.87 172 LYS A O 1
ATOM 1158 N N . ARG A 1 142 ? 17.067 16.813 26.198 1.00 12.03 173 ARG A N 1
ATOM 1159 C CA . ARG A 1 142 ? 15.896 16.128 25.655 1.00 11.39 173 ARG A CA 1
ATOM 1160 C C . ARG A 1 142 ? 15.572 14.860 26.455 1.00 11.09 173 ARG A C 1
ATOM 1161 O O . ARG A 1 142 ? 14.417 14.548 26.708 1.00 12.07 173 ARG A O 1
ATOM 1169 N N . LEU A 1 143 ? 16.588 14.109 26.873 1.00 11.35 174 LEU A N 1
ATOM 1170 C CA . LEU A 1 143 ? 16.332 12.872 27.629 1.00 11.78 174 LEU A CA 1
ATOM 1171 C C . LEU A 1 143 ? 15.835 13.172 29.024 1.00 11.91 174 LEU A C 1
ATOM 1172 O O . LEU A 1 143 ? 15.016 12.437 29.548 1.00 12.26 174 LEU A O 1
ATOM 1177 N N . ALA A 1 144 ? 16.295 14.270 29.623 1.00 12.03 175 ALA A N 1
ATOM 1178 C CA . ALA A 1 144 ? 15.808 14.653 30.941 1.00 12.73 175 ALA A CA 1
ATOM 1179 C C . ALA A 1 144 ? 14.319 14.992 30.833 1.00 12.03 175 ALA A C 1
ATOM 1180 O O . ALA A 1 144 ? 13.495 14.564 31.680 1.00 12.86 175 ALA A O 1
ATOM 1182 N N . GLU A 1 145 ? 13.947 15.738 29.795 1.00 11.97 176 GLU A N 1
ATOM 1183 C CA . GLU A 1 145 ? 12.525 16.044 29.540 1.00 12.87 176 GLU A CA 1
ATOM 1184 C C . GLU A 1 145 ? 11.725 14.746 29.321 1.00 10.99 176 GLU A C 1
ATOM 1185 O O . GLU A 1 145 ? 10.612 14.581 29.855 1.00 12.34 176 GLU A O 1
ATOM 1191 N N . HIS A 1 146 ? 12.254 13.842 28.494 1.00 10.59 177 HIS A N 1
ATOM 1192 C CA . HIS A 1 146 ? 11.600 12.565 28.224 1.00 10.58 177 HIS A CA 1
ATOM 1193 C C . HIS A 1 146 ? 11.355 11.786 29.519 1.00 10.50 177 HIS A C 1
ATOM 1194 O O . HIS A 1 146 ? 10.243 11.313 29.786 1.00 10.73 177 HIS A O 1
ATOM 1201 N N . ASP A 1 147 ? 12.389 11.654 30.345 1.00 11.16 178 ASP A N 1
ATOM 1202 C CA . ASP A 1 147 ? 12.263 10.860 31.559 1.00 11.65 178 ASP A CA 1
ATOM 1203 C C . ASP A 1 147 ? 11.268 11.487 32.522 1.00 12.07 178 ASP A C 1
ATOM 1204 O O . ASP A 1 147 ? 10.490 10.768 33.171 1.00 12.39 178 ASP A O 1
ATOM 1209 N N . LYS A 1 148 ? 11.256 12.817 32.602 1.00 12.10 179 LYS A N 1
ATOM 1210 C CA . LYS A 1 148 ? 10.286 13.495 33.441 1.00 13.22 179 LYS A CA 1
ATOM 1211 C C . LYS A 1 148 ? 8.867 13.239 32.955 1.00 11.66 179 LYS A C 1
ATOM 1212 O O . LYS A 1 148 ? 7.964 12.977 33.773 1.00 12.20 179 LYS A O 1
ATOM 1218 N N . LEU A 1 149 ? 8.663 13.304 31.646 1.00 11.15 180 LEU A N 1
ATOM 1219 C CA . LEU A 1 149 ? 7.330 13.048 31.090 1.00 11.15 180 LEU A CA 1
ATOM 1220 C C . LEU A 1 149 ? 6.885 11.602 31.310 1.00 10.88 180 LEU A C 1
ATOM 1221 O O . LEU A 1 149 ? 5.724 11.341 31.687 1.00 11.32 180 LEU A O 1
ATOM 1226 N N . ILE A 1 150 ? 7.777 10.652 31.030 1.00 10.62 181 ILE A N 1
ATOM 1227 C CA . ILE A 1 150 ? 7.443 9.239 31.277 1.00 10.77 181 ILE A CA 1
ATOM 1228 C C . ILE A 1 150 ? 7.063 8.997 32.730 1.00 10.66 181 ILE A C 1
ATOM 1229 O O . ILE A 1 150 ? 6.085 8.291 33.015 1.00 11.49 181 ILE A O 1
ATOM 1234 N N . ASN A 1 151 ? 7.799 9.590 33.654 1.00 11.29 182 ASN A N 1
ATOM 1235 C CA . ASN A 1 151 ? 7.467 9.407 35.058 1.00 11.96 182 ASN A CA 1
ATOM 1236 C C . ASN A 1 151 ? 6.149 10.060 35.444 1.00 11.78 182 ASN A C 1
ATOM 1237 O O . ASN A 1 151 ? 5.420 9.504 36.258 1.00 12.04 182 ASN A O 1
ATOM 1242 N N . LYS A 1 152 ? 5.824 11.197 34.831 1.00 11.20 183 LYS A N 1
ATOM 1243 C CA . LYS A 1 152 ? 4.537 11.840 35.072 1.00 12.31 183 LYS A CA 1
ATOM 1244 C C . LYS A 1 152 ? 3.419 10.931 34.580 1.00 11.53 183 LYS A C 1
ATOM 1245 O O . LYS A 1 152 ? 2.446 10.693 35.295 1.00 12.02 183 LYS A O 1
ATOM 1251 N N . TYR A 1 153 ? 3.561 10.378 33.382 1.00 11.14 184 TYR A N 1
ATOM 1252 C CA . TYR A 1 153 ? 2.523 9.484 32.876 1.00 10.43 184 TYR A CA 1
ATOM 1253 C C . TYR A 1 153 ? 2.448 8.234 33.723 1.00 10.32 184 TYR A C 1
ATOM 1254 O O . TYR A 1 153 ? 1.348 7.758 34.008 1.00 10.78 184 TYR A O 1
ATOM 1263 N N . LYS A 1 154 ? 3.589 7.690 34.166 1.00 10.17 185 LYS A N 1
ATOM 1264 C CA . LYS A 1 154 ? 3.586 6.504 35.043 1.00 10.48 185 LYS A CA 1
ATOM 1265 C C . LYS A 1 154 ? 2.671 6.759 36.239 1.00 10.29 185 LYS A C 1
ATOM 1266 O O . LYS A 1 154 ? 1.859 5.909 36.600 1.00 11.24 185 LYS A O 1
ATOM 1272 N N . ASP A 1 155 ? 2.830 7.913 36.854 1.00 10.47 186 ASP A N 1
ATOM 1273 C CA . ASP A 1 155 ? 2.040 8.257 38.021 1.00 11.31 186 ASP A CA 1
ATOM 1274 C C . ASP A 1 155 ? 0.557 8.493 37.726 1.00 11.19 186 ASP A C 1
ATOM 1275 O O . ASP A 1 155 ? -0.289 8.331 38.617 1.00 12.96 186 ASP A O 1
ATOM 1280 N N . GLU A 1 156 ? 0.237 8.837 36.482 1.00 10.35 187 GLU A N 1
ATOM 1281 C CA . GLU A 1 156 ? -1.152 9.076 36.038 1.00 10.17 187 GLU A CA 1
ATOM 1282 C C . GLU A 1 156 ? -1.870 7.829 35.541 1.00 10.11 187 GLU A C 1
ATOM 1283 O O . GLU A 1 156 ? -3.076 7.845 35.405 1.00 11.52 187 GLU A O 1
ATOM 1289 N N . ILE A 1 157 ? -1.146 6.759 35.255 1.00 10.09 188 ILE A N 1
ATOM 1290 C CA . ILE A 1 157 ? -1.769 5.511 34.790 1.00 10.22 188 ILE A CA 1
ATOM 1291 C C . ILE A 1 157 ? -2.414 4.830 35.991 1.00 10.68 188 ILE A C 1
ATOM 1292 O O . ILE A 1 157 ? -1.733 4.433 36.928 1.00 12.38 188 ILE A O 1
ATOM 1297 N N . LYS A 1 158 ? -3.749 4.696 35.933 1.00 9.76 189 LYS A N 1
ATOM 1298 C CA . LYS A 1 158 ? -4.536 4.276 37.083 1.00 11.29 189 LYS A CA 1
ATOM 1299 C C . LYS A 1 158 ? -4.595 2.760 37.217 1.00 11.00 189 LYS A C 1
ATOM 1300 O O . LYS A 1 158 ? -5.013 2.281 38.278 1.00 12.39 189 LYS A O 1
ATOM 1306 N N . PHE A 1 159 ? -4.133 1.996 36.206 1.00 10.37 190 PHE A N 1
ATOM 1307 C CA . PHE A 1 159 ? -4.272 0.554 36.242 1.00 10.49 190 PHE A CA 1
ATOM 1308 C C . PHE A 1 159 ? -3.565 -0.030 37.463 1.00 10.90 190 PHE A C 1
ATOM 1309 O O . PHE A 1 159 ? -2.437 0.367 37.821 1.00 11.94 190 PHE A O 1
ATOM 1317 N N . ASP A 1 160 ? -4.195 -1.042 38.052 1.00 11.41 191 ASP A N 1
ATOM 1318 C CA . ASP A 1 160 ? -3.589 -1.831 39.120 1.00 12.06 191 ASP A CA 1
ATOM 1319 C C . ASP A 1 160 ? -2.367 -2.588 38.593 1.00 12.16 191 ASP A C 1
ATOM 1320 O O . ASP A 1 160 ? -2.506 -3.457 37.735 1.00 12.85 191 ASP A O 1
ATOM 1325 N N . ARG A 1 161 ? -1.180 -2.289 39.108 1.00 12.40 192 ARG A N 1
ATOM 1326 C CA . ARG A 1 161 ? 0.032 -2.933 38.590 1.00 12.49 192 ARG A CA 1
ATOM 1327 C C . ARG A 1 161 ? 0.129 -4.406 39.001 1.00 13.42 192 ARG A C 1
ATOM 1328 O O . ARG A 1 161 ? 0.965 -5.126 38.481 1.00 14.14 192 ARG A O 1
ATOM 1336 N N . ASN A 1 162 ? -0.759 -4.892 39.884 1.00 13.10 193 ASN A N 1
ATOM 1337 C CA . ASN A 1 162 ? -0.789 -6.321 40.175 1.00 15.10 193 ASN A CA 1
ATOM 1338 C C . ASN A 1 162 ? -1.480 -7.127 39.095 1.00 14.26 193 ASN A C 1
ATOM 1339 O O . ASN A 1 162 ? -1.410 -8.363 39.101 1.00 15.50 193 ASN A O 1
ATOM 1344 N N . GLN A 1 163 ? -2.129 -6.457 38.149 1.00 13.14 194 GLN A N 1
ATOM 1345 C CA . GLN A 1 163 ? -2.702 -7.161 37.010 1.00 1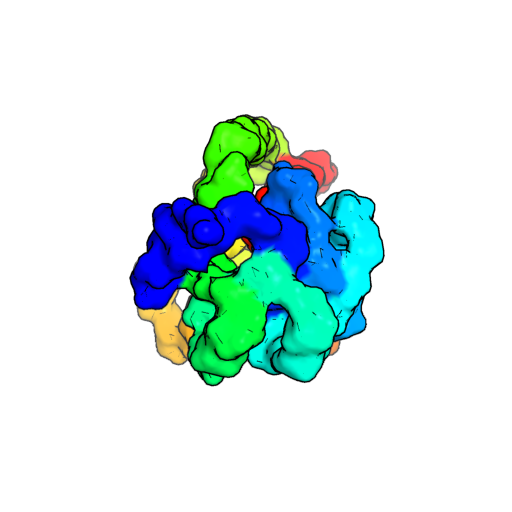2.76 194 GLN A CA 1
ATOM 1346 C C . GLN A 1 163 ? -1.588 -7.346 35.979 1.00 11.63 194 GLN A C 1
ATOM 1347 O O . GLN A 1 163 ? -1.141 -6.374 35.329 1.00 12.13 194 GLN A O 1
ATOM 1353 N N . LYS A 1 164 ? -1.105 -8.577 35.830 1.00 11.76 195 LYS A N 1
ATOM 1354 C CA . LYS A 1 164 ? 0.043 -8.832 34.949 1.00 11.09 195 LYS A CA 1
ATOM 1355 C C . LYS A 1 164 ? -0.374 -8.655 33.497 1.00 10.28 195 LYS A C 1
ATOM 1356 O O . LYS A 1 164 ? -1.518 -8.973 33.117 1.00 11.40 195 LYS A O 1
ATOM 1362 N N A VAL A 1 165 ? 0.549 -8.174 32.683 0.50 9.35 196 VAL A N 1
ATOM 1363 N N B VAL A 1 165 ? 0.559 -8.157 32.681 0.50 10.07 196 VAL A N 1
ATOM 1364 C CA A VAL A 1 165 ? 0.212 -7.814 31.342 0.50 8.45 196 VAL A CA 1
ATOM 1365 C CA B VAL A 1 165 ? 0.289 -7.734 31.313 0.50 9.69 196 VAL A CA 1
ATOM 1366 C C A VAL A 1 165 ? 0.983 -8.660 30.320 0.50 7.84 196 VAL A C 1
ATOM 1367 C C B VAL A 1 165 ? 1.033 -8.549 30.248 0.50 8.73 196 VAL A C 1
ATOM 1368 O O A VAL A 1 165 ? 2.131 -9.042 30.553 0.50 7.93 196 VAL A O 1
ATOM 1369 O O B VAL A 1 165 ? 2.253 -8.739 30.338 0.50 9.54 196 VAL A O 1
ATOM 1376 N N . LEU A 1 166 ? 0.296 -8.978 29.226 1.00 8.33 197 LEU A N 1
ATOM 1377 C CA . LEU A 1 166 ? 0.859 -9.635 28.024 1.00 8.54 197 LEU A CA 1
ATOM 1378 C C . LEU A 1 166 ? 0.743 -8.698 26.835 1.00 8.74 197 LEU A C 1
ATOM 1379 O O . LEU A 1 166 ? -0.371 -8.443 26.371 1.00 9.86 197 LEU A O 1
ATOM 1384 N N . PRO A 1 167 ? 1.891 -8.198 26.331 1.00 9.07 198 PRO A N 1
ATOM 1385 C CA . PRO A 1 167 ? 1.920 -7.437 25.093 1.00 8.82 198 PRO A CA 1
ATOM 1386 C C . PRO A 1 167 ? 2.198 -8.392 23.933 1.00 9.31 198 PRO A C 1
ATOM 1387 O O . PRO A 1 167 ? 3.068 -9.265 24.047 1.00 10.69 198 PRO A O 1
ATOM 1391 N N . ALA A 1 168 ? 1.470 -8.264 22.842 1.00 8.97 199 ALA A N 1
ATOM 1392 C CA . ALA A 1 168 ? 1.615 -9.174 21.694 1.00 9.83 199 ALA A CA 1
ATOM 1393 C C . ALA A 1 168 ? 1.139 -8.563 20.399 1.00 10.44 199 ALA A C 1
ATOM 1394 O O . ALA A 1 168 ? 0.371 -7.606 20.428 1.00 10.03 199 ALA A O 1
ATOM 1396 N N . VAL A 1 169 ? 1.629 -9.103 19.270 1.00 14.14 200 VAL A N 1
ATOM 1397 C CA . VAL A 1 169 ? 0.973 -8.980 17.919 1.00 15.66 200 VAL A CA 1
ATOM 1398 C C . VAL A 1 169 ? 0.145 -10.248 17.546 1.00 18.12 200 VAL A C 1
ATOM 1399 O O . VAL A 1 169 ? 0.255 -11.294 18.205 1.00 18.32 200 VAL A O 1
ATOM 1403 N N . VAL A 1 170 ? -0.735 -10.132 16.536 1.00 18.68 201 VAL A N 1
ATOM 1404 C CA . VAL A 1 170 ? -1.529 -11.290 16.109 1.00 21.51 201 VAL A CA 1
ATOM 1405 C C . VAL A 1 170 ? -0.829 -12.097 15.025 1.00 23.12 201 VAL A C 1
ATOM 1406 O O . VAL A 1 170 ? -0.447 -11.525 14.019 1.00 23.89 201 VAL A O 1
ATOM 1410 N N . ALA A 1 171 ? -0.706 -13.413 15.222 1.00 25.55 202 ALA A N 1
ATOM 1411 C CA . ALA A 1 171 ? -0.084 -14.303 14.206 1.00 27.88 202 ALA A CA 1
ATOM 1412 C C . ALA A 1 171 ? -0.555 -15.725 14.281 1.00 30.37 202 ALA A C 1
ATOM 1413 O O . ALA A 1 171 ? -0.755 -16.256 15.370 1.00 31.25 202 ALA A O 1
ATOM 1415 N N . LYS A 1 172 ? -0.658 -16.343 13.097 1.00 32.19 203 LYS A N 1
ATOM 1416 C CA . LYS A 1 172 ? -0.979 -17.761 12.927 1.00 33.84 203 LYS A CA 1
ATOM 1417 C C . LYS A 1 172 ? -2.329 -18.023 13.539 1.00 34.40 203 LYS A C 1
ATOM 1418 O O . LYS A 1 172 ? -3.309 -17.374 13.181 1.00 35.74 203 LYS A O 1
ATOM 1424 N N . ALA A 1 173 ? -2.402 -18.942 14.481 1.00 34.04 204 ALA A N 1
ATOM 1425 C CA . ALA A 1 173 ? -3.698 -19.184 15.084 1.00 33.58 204 ALA A CA 1
ATOM 1426 C C . ALA A 1 173 ? -3.929 -18.332 16.342 1.00 33.32 204 ALA A C 1
ATOM 1427 O O . ALA A 1 173 ? -5.076 -18.159 16.792 1.00 34.97 204 ALA A O 1
ATOM 1429 N N . GLY A 1 174 ? -2.839 -17.786 16.880 1.00 32.11 205 GLY A N 1
ATOM 1430 C CA . GLY A 1 174 ? -2.845 -17.195 18.209 1.00 28.47 205 GLY A CA 1
ATOM 1431 C C . GLY A 1 174 ? -2.175 -15.837 18.286 1.00 26.38 205 GLY A C 1
ATOM 1432 O O . GLY A 1 174 ? -2.424 -14.963 17.463 1.00 26.87 205 GLY A O 1
ATOM 1433 N N . LEU A 1 175 ? -1.367 -15.654 19.317 1.00 23.08 206 LEU A N 1
ATOM 1434 C CA . LEU A 1 175 ? -0.688 -14.377 19.522 1.00 19.29 206 LEU A CA 1
ATOM 1435 C C . LEU A 1 175 ? 0.803 -14.614 19.436 1.00 19.30 206 LEU A C 1
ATOM 1436 O O . LEU A 1 175 ? 1.277 -15.684 19.822 1.00 21.07 206 LEU A O 1
ATOM 1441 N N . LEU A 1 176 ? 1.523 -13.649 18.877 1.00 16.44 207 LEU A N 1
ATOM 1442 C CA . LEU A 1 176 ? 2.980 -13.620 18.922 1.00 16.87 207 LEU A CA 1
ATOM 1443 C C . LEU A 1 176 ? 3.443 -12.606 19.994 1.00 14.67 207 LEU A C 1
ATOM 1444 O O . LEU A 1 176 ? 3.418 -11.377 19.815 1.00 14.60 207 LEU A O 1
ATOM 1449 N N . ALA A 1 177 ? 3.834 -13.153 21.138 1.00 13.16 208 ALA A N 1
ATOM 1450 C CA . ALA A 1 177 ? 3.983 -12.368 22.357 1.00 12.80 208 ALA A CA 1
ATOM 1451 C C . ALA A 1 177 ? 5.381 -11.783 22.442 1.00 12.23 208 ALA A C 1
ATOM 1452 O O . ALA A 1 177 ? 6.355 -12.442 22.118 1.00 14.11 208 ALA A O 1
ATOM 1454 N N . HIS A 1 178 ? 5.446 -10.550 22.903 1.00 12.91 209 HIS A N 1
ATOM 1455 C CA . HIS A 1 178 ? 6.658 -9.830 23.205 1.00 13.63 209 HIS A CA 1
ATOM 1456 C C . HIS A 1 178 ? 7.055 -10.079 24.642 1.00 13.76 209 HIS A C 1
ATOM 1457 O O . HIS A 1 178 ? 6.362 -9.628 25.549 1.00 14.16 209 HIS A O 1
ATOM 1464 N N . PRO A 1 179 ? 8.178 -10.796 24.861 1.00 14.51 210 PRO A N 1
ATOM 1465 C CA . PRO A 1 179 ? 8.498 -11.138 26.245 1.00 15.14 210 PRO A CA 1
ATOM 1466 C C . PRO A 1 179 ? 9.066 -9.997 27.077 1.00 13.02 210 PRO A C 1
ATOM 1467 O O . PRO A 1 179 ? 9.139 -8.857 26.627 1.00 13.14 210 PRO A O 1
ATOM 1471 N N . ASN A 1 180 ? 9.441 -10.290 28.313 1.00 13.59 211 ASN A N 1
ATOM 1472 C CA . ASN A 1 180 ? 9.717 -9.218 29.224 1.00 14.32 211 ASN A CA 1
ATOM 1473 C C . ASN A 1 180 ? 10.976 -8.447 28.875 1.00 14.19 211 ASN A C 1
ATOM 1474 O O . ASN A 1 180 ? 11.106 -7.319 29.313 1.00 15.23 211 ASN A O 1
ATOM 1479 N N . TYR A 1 181 ? 11.841 -9.013 28.014 1.00 13.90 212 TYR A N 1
ATOM 1480 C CA . TYR A 1 181 ? 13.121 -8.393 27.603 1.00 14.00 212 TYR A CA 1
ATOM 1481 C C . TYR A 1 181 ? 12.999 -7.681 26.250 1.00 14.15 212 TYR A C 1
ATOM 1482 O O . TYR A 1 181 ? 13.972 -7.083 25.755 1.00 15.04 212 TYR A O 1
ATOM 1491 N N . SER A 1 182 ? 11.826 -7.751 25.617 1.00 13.19 213 SER A N 1
ATOM 1492 C CA . SER A 1 182 ? 11.591 -6.948 24.418 1.00 12.72 213 SER A CA 1
ATOM 1493 C C . SER A 1 182 ? 11.542 -5.431 24.690 1.00 11.61 213 SER A C 1
ATOM 1494 O O . SER A 1 182 ? 11.458 -4.981 25.840 1.00 12.57 213 SER A O 1
ATOM 1497 N N . TYR A 1 183 ? 11.549 -4.649 23.621 1.00 12.09 214 TYR A N 1
ATOM 1498 C CA . TYR A 1 183 ? 11.348 -3.198 23.708 1.00 11.26 214 TYR A CA 1
ATOM 1499 C C . TYR A 1 183 ? 10.042 -2.889 24.496 1.00 11.11 214 TYR A C 1
ATOM 1500 O O . TYR A 1 183 ? 10.046 -2.147 25.482 1.00 10.99 214 TYR A O 1
ATOM 1509 N N . VAL A 1 184 ? 8.917 -3.457 24.063 1.00 10.95 215 VAL A N 1
ATOM 1510 C CA . VAL A 1 184 ? 7.640 -3.136 24.690 1.00 10.57 215 VAL A CA 1
ATOM 1511 C C . VAL A 1 184 ? 7.603 -3.701 26.108 1.00 9.18 215 VAL A C 1
ATOM 1512 O O . VAL A 1 184 ? 7.101 -3.048 27.044 1.00 10.85 215 VAL A O 1
ATOM 1516 N N . GLY A 1 185 ? 8.110 -4.920 26.302 1.00 10.58 216 GLY A N 1
ATOM 1517 C CA . GLY A 1 185 ? 8.120 -5.475 27.649 1.00 10.83 216 GLY A CA 1
ATOM 1518 C C . GLY A 1 185 ? 8.908 -4.637 28.631 1.00 10.36 216 GLY A C 1
ATOM 1519 O O . GLY A 1 185 ? 8.473 -4.420 29.778 1.00 10.64 216 GLY A O 1
ATOM 1520 N N . GLN A 1 186 ? 10.084 -4.177 28.213 1.00 10.25 217 GLN A N 1
ATOM 1521 C CA . GLN A 1 186 ? 10.906 -3.380 29.095 1.00 10.51 217 GLN A CA 1
ATOM 1522 C C . GLN A 1 186 ? 10.281 -2.015 29.352 1.00 10.05 217 GLN A C 1
ATOM 1523 O O . GLN A 1 186 ? 10.334 -1.504 30.489 1.00 11.38 217 GLN A O 1
ATOM 1529 N N A PHE A 1 187 ? 9.674 -1.419 28.337 0.50 9.80 218 PHE A N 1
ATOM 1530 N N B PHE A 1 187 ? 9.698 -1.424 28.307 0.50 9.87 218 PHE A N 1
ATOM 1531 C CA A PHE A 1 187 ? 9.017 -0.148 28.571 0.50 9.80 218 PHE A CA 1
ATOM 1532 C CA B PHE A 1 187 ? 8.932 -0.182 28.435 0.50 9.95 218 PHE A CA 1
ATOM 1533 C C A PHE A 1 187 ? 7.813 -0.292 29.521 0.50 9.74 218 PHE A C 1
ATOM 1534 C C B PHE A 1 187 ? 7.872 -0.345 29.533 0.50 9.76 218 PHE A C 1
ATOM 1535 O O A PHE A 1 187 ? 7.564 0.588 30.350 0.50 10.06 218 PHE A O 1
ATOM 1536 O O B PHE A 1 187 ? 7.813 0.428 30.493 0.50 9.89 218 PHE A O 1
ATOM 1551 N N . LEU A 1 188 ? 7.075 -1.401 29.418 1.00 10.12 219 LEU A N 1
ATOM 1552 C CA . LEU A 1 188 ? 5.996 -1.627 30.382 1.00 9.85 219 LEU A CA 1
ATOM 1553 C C . LEU A 1 188 ? 6.566 -1.788 31.793 1.00 9.41 219 LEU A C 1
ATOM 1554 O O . LEU A 1 188 ? 6.007 -1.271 32.764 1.00 10.43 219 LEU A O 1
ATOM 1559 N N . ASN A 1 189 ? 7.714 -2.457 31.915 1.00 10.21 220 ASN A N 1
ATOM 1560 C CA . ASN A 1 189 ? 8.345 -2.564 33.205 1.00 12.27 220 ASN A CA 1
ATOM 1561 C C . ASN A 1 189 ? 8.753 -1.195 33.760 1.00 11.45 220 ASN A C 1
ATOM 1562 O O . ASN A 1 189 ? 8.635 -0.936 34.975 1.00 11.95 220 ASN A O 1
ATOM 1567 N N . GLU A 1 190 ? 9.233 -0.317 32.880 1.00 11.68 221 GLU A N 1
ATOM 1568 C CA . GLU A 1 190 ? 9.608 1.048 33.285 1.00 12.09 221 GLU A CA 1
ATOM 1569 C C . GLU A 1 190 ? 8.408 1.810 33.846 1.00 12.10 221 GLU A C 1
ATOM 1570 O O . GLU A 1 190 ? 8.551 2.651 34.728 1.00 13.18 221 GLU A O 1
ATOM 1576 N N . LEU A 1 191 ? 7.221 1.501 33.335 1.00 10.45 222 LEU A N 1
ATOM 1577 C CA . LEU A 1 191 ? 5.993 2.102 33.821 1.00 10.70 222 LEU A CA 1
ATOM 1578 C C . LEU A 1 191 ? 5.412 1.361 35.020 1.00 10.35 222 LEU A C 1
ATOM 1579 O O . LEU A 1 191 ? 4.288 1.650 35.450 1.00 11.15 222 LEU A O 1
ATOM 1584 N N . GLY A 1 192 ? 6.147 0.399 35.569 1.00 10.53 223 GLY A N 1
ATOM 1585 C CA . GLY A 1 192 ? 5.721 -0.291 36.788 1.00 10.51 223 GLY A CA 1
ATOM 1586 C C . GLY A 1 192 ? 4.817 -1.488 36.583 1.00 10.12 223 GLY A C 1
ATOM 1587 O O . GLY A 1 192 ? 4.325 -2.037 37.567 1.00 12.17 223 GLY A O 1
ATOM 1588 N N . PHE A 1 193 ? 4.591 -1.875 35.331 1.00 10.06 224 PHE A N 1
ATOM 1589 C CA . PHE A 1 193 ? 3.812 -3.085 35.090 1.00 9.95 224 PHE A CA 1
ATOM 1590 C C . PHE A 1 193 ? 4.646 -4.320 35.322 1.00 10.61 224 PHE A C 1
ATOM 1591 O O . PHE A 1 193 ? 5.873 -4.270 35.320 1.00 12.19 224 PHE A O 1
ATOM 1599 N N . LYS A 1 194 ? 3.958 -5.427 35.545 1.00 11.02 225 LYS A N 1
ATOM 1600 C CA . LYS A 1 194 ? 4.555 -6.743 35.724 1.00 12.84 225 LYS A CA 1
ATOM 1601 C C . LYS A 1 194 ? 4.202 -7.540 34.466 1.00 11.60 225 LYS A C 1
ATOM 1602 O O . LYS A 1 194 ? 3.026 -7.792 34.191 1.00 12.68 225 LYS A O 1
ATOM 1608 N N . ASN A 1 195 ? 5.187 -7.958 33.698 1.00 11.76 226 ASN A N 1
ATOM 1609 C CA . ASN A 1 195 ? 4.948 -8.785 32.555 1.00 10.81 226 ASN A CA 1
ATOM 1610 C C . ASN A 1 195 ? 4.515 -10.173 32.975 1.00 10.21 226 ASN A C 1
ATOM 1611 O O . ASN A 1 195 ? 5.146 -10.787 33.820 1.00 12.56 226 ASN A O 1
ATOM 1616 N N . ALA A 1 196 ? 3.425 -10.652 32.385 1.00 10.22 227 ALA A N 1
ATOM 1617 C CA . ALA A 1 196 ? 2.980 -12.010 32.636 1.00 11.19 227 ALA A CA 1
ATOM 1618 C C . ALA A 1 196 ? 4.054 -13.033 32.253 1.00 11.84 227 ALA A C 1
ATOM 1619 O O . ALA A 1 196 ? 4.207 -14.081 32.896 1.00 14.04 227 ALA A O 1
ATOM 1621 N N . LEU A 1 197 ? 4.821 -12.725 31.209 1.00 12.03 228 LEU A N 1
ATOM 1622 C CA . LEU A 1 197 ? 5.881 -13.601 30.754 1.00 12.96 228 LEU A CA 1
ATOM 1623 C C . LEU A 1 197 ? 7.072 -13.300 31.633 1.00 14.37 228 LEU A C 1
ATOM 1624 O O . LEU A 1 197 ? 7.946 -12.575 31.240 1.00 17.04 228 LEU A O 1
ATOM 1629 N N . SER A 1 198 ? 7.082 -13.864 32.834 1.00 17.42 229 SER A N 1
ATOM 1630 C CA . SER A 1 198 ? 8.263 -13.815 33.672 1.00 18.35 229 SER A CA 1
ATOM 1631 C C . SER A 1 198 ? 9.370 -14.674 33.044 1.00 18.22 229 SER A C 1
ATOM 1632 O O . SER A 1 198 ? 9.143 -15.456 32.104 1.00 16.72 229 SER A O 1
ATOM 1635 N N . ASP A 1 199 ? 10.574 -14.547 33.573 1.00 18.88 230 ASP A N 1
ATOM 1636 C CA . ASP A 1 199 ? 11.674 -15.381 33.120 1.00 18.97 230 ASP A CA 1
ATOM 1637 C C . ASP A 1 199 ? 11.339 -16.884 33.212 1.00 19.04 230 ASP A C 1
ATOM 1638 O O . ASP A 1 199 ? 11.584 -17.615 32.254 1.00 18.04 230 ASP A O 1
ATOM 1643 N N . ASP A 1 200 ? 10.743 -17.325 34.324 1.00 20.22 231 ASP A N 1
ATOM 1644 C CA . ASP A 1 200 ? 10.390 -18.735 34.485 1.00 21.25 231 ASP A CA 1
ATOM 1645 C C . ASP A 1 200 ? 9.293 -19.141 33.494 1.00 19.99 231 ASP A C 1
ATOM 1646 O O . ASP A 1 200 ? 9.355 -20.217 32.889 1.00 20.82 231 ASP A O 1
ATOM 1651 N N . VAL A 1 201 ? 8.313 -18.262 33.292 1.00 18.86 232 VAL A N 1
ATOM 1652 C CA . VAL A 1 201 ? 7.209 -18.563 32.378 1.00 18.49 232 VAL A CA 1
ATOM 1653 C C . VAL A 1 201 ? 7.765 -18.710 30.952 1.00 18.26 232 VAL A C 1
ATOM 1654 O O . VAL A 1 201 ? 7.447 -19.653 30.247 1.00 18.87 232 VAL A O 1
ATOM 1658 N N . THR A 1 202 ? 8.608 -17.768 30.542 1.00 16.67 233 THR A N 1
ATOM 1659 C CA . THR A 1 202 ? 9.192 -17.788 29.191 1.00 17.71 233 THR A CA 1
ATOM 1660 C C . THR A 1 202 ? 10.078 -19.004 28.979 1.00 17.94 233 THR A C 1
ATOM 1661 O O . THR A 1 202 ? 10.058 -19.599 27.908 1.00 17.99 233 THR A O 1
ATOM 1665 N N . LYS A 1 203 ? 10.828 -19.374 30.014 1.00 17.74 234 LYS A N 1
ATOM 1666 C CA . LYS A 1 203 ? 11.643 -20.592 29.992 1.00 19.85 234 LYS A CA 1
ATOM 1667 C C . LYS A 1 203 ? 10.756 -21.813 29.687 1.00 20.14 234 LYS A C 1
ATOM 1668 O O . LYS A 1 203 ? 11.111 -22.661 28.855 1.00 20.35 234 LYS A O 1
ATOM 1674 N N . GLY A 1 204 ? 9.593 -21.896 30.343 1.00 20.32 235 GLY A N 1
ATOM 1675 C CA . GLY A 1 204 ? 8.683 -23.040 30.171 1.00 21.31 235 GLY A CA 1
ATOM 1676 C C . GLY A 1 204 ? 7.857 -22.973 28.903 1.00 20.90 235 GLY A C 1
ATOM 1677 O O . GLY A 1 204 ? 7.119 -23.912 28.613 1.00 24.04 235 GLY A O 1
ATOM 1678 N N . LEU A 1 205 ? 7.992 -21.887 28.139 1.00 20.21 236 LEU A N 1
ATOM 1679 C CA . LEU A 1 205 ? 7.349 -21.762 26.831 1.00 19.49 236 LEU A CA 1
ATOM 1680 C C . LEU A 1 205 ? 8.334 -21.686 25.663 1.00 18.89 236 LEU A C 1
ATOM 1681 O O . LEU A 1 205 ? 7.931 -21.426 24.523 1.00 18.42 236 LEU A O 1
ATOM 1686 N N . SER A 1 206 ? 9.609 -21.932 25.937 1.00 18.51 237 SER A N 1
ATOM 1687 C CA . SER A 1 206 ? 10.651 -21.599 24.970 1.00 17.78 237 SER A CA 1
ATOM 1688 C C . SER A 1 206 ? 10.588 -22.444 23.712 1.00 17.17 237 SER A C 1
ATOM 1689 O O . SER A 1 206 ? 11.052 -21.992 22.682 1.00 17.39 237 SER A O 1
ATOM 1692 N N . LYS A 1 207 ? 9.966 -23.632 23.764 1.00 17.12 238 LYS A N 1
ATOM 1693 C CA . LYS A 1 207 ? 9.871 -24.460 22.555 1.00 17.05 238 LYS A CA 1
ATOM 1694 C C . LYS A 1 207 ? 8.977 -23.772 21.525 1.00 16.70 238 LYS A C 1
ATOM 1695 O O . LYS A 1 207 ? 8.975 -24.163 20.352 1.00 17.57 238 LYS A O 1
ATOM 1701 N N . TYR A 1 208 ? 8.253 -22.734 21.967 1.00 16.45 239 TYR A N 1
ATOM 1702 C CA . TYR A 1 208 ? 7.410 -21.896 21.092 1.00 16.56 239 TYR A CA 1
ATOM 1703 C C . TYR A 1 208 ? 8.045 -20.610 20.578 1.00 16.99 239 TYR A C 1
ATOM 1704 O O . TYR A 1 208 ? 7.369 -19.837 19.900 1.00 17.72 239 TYR A O 1
ATOM 1713 N N . LEU A 1 209 ? 9.344 -20.404 20.845 1.00 16.72 240 LEU A N 1
ATOM 1714 C CA . LEU A 1 209 ? 10.033 -19.221 20.332 1.00 17.99 240 LEU A CA 1
ATOM 1715 C C . LEU A 1 209 ? 10.087 -19.184 18.814 1.00 19.59 240 LEU A C 1
ATOM 1716 O O . LEU A 1 209 ? 10.340 -20.198 18.149 1.00 20.01 240 LEU A O 1
ATOM 1721 N N . LYS A 1 210 ? 9.850 -17.992 18.271 1.00 20.56 241 LYS A N 1
ATOM 1722 C CA . LYS A 1 210 ? 10.078 -17.687 16.863 1.00 22.81 241 LYS A CA 1
ATOM 1723 C C . LYS A 1 210 ? 10.924 -16.431 16.883 1.00 22.69 241 LYS A C 1
ATOM 1724 O O . LYS A 1 210 ? 10.406 -15.329 17.112 1.00 23.78 241 LYS A O 1
ATOM 1730 N N . GLY A 1 211 ? 12.235 -16.594 16.686 1.00 24.54 242 GLY A N 1
ATOM 1731 C CA . GLY A 1 211 ? 13.162 -15.523 17.023 1.00 25.08 242 GLY A CA 1
ATOM 1732 C C . GLY A 1 211 ? 12.978 -15.081 18.471 1.00 24.82 242 GLY A C 1
ATOM 1733 O O . GLY A 1 211 ? 13.022 -15.903 19.392 1.00 26.10 242 GLY A O 1
ATOM 1734 N N . PRO A 1 212 ? 12.766 -13.775 18.685 1.00 24.95 243 PRO A N 1
ATOM 1735 C CA . PRO A 1 212 ? 12.686 -13.287 20.063 1.00 23.82 243 PRO A CA 1
ATOM 1736 C C . PRO A 1 212 ? 11.284 -13.333 20.655 1.00 22.99 243 PRO A C 1
ATOM 1737 O O . PRO A 1 212 ? 11.137 -12.998 21.825 1.00 24.44 243 PRO A O 1
ATOM 1741 N N . TYR A 1 213 ? 10.298 -13.735 19.858 1.00 20.52 244 TYR A N 1
ATOM 1742 C CA . TYR A 1 213 ? 8.893 -13.686 20.309 1.00 18.98 244 TYR A CA 1
ATOM 1743 C C . TYR A 1 213 ? 8.346 -15.066 20.544 1.00 18.12 244 TYR A C 1
ATOM 1744 O O . TYR A 1 213 ? 8.879 -16.065 20.061 1.00 18.98 244 TYR A O 1
ATOM 1753 N N . LEU A 1 214 ? 7.308 -15.161 21.325 1.00 17.87 245 LEU A N 1
ATOM 1754 C CA . LEU A 1 214 ? 6.746 -16.443 21.705 1.00 17.49 245 LEU A CA 1
ATOM 1755 C C . LEU A 1 214 ? 5.411 -16.664 21.032 1.00 17.06 245 LEU A C 1
ATOM 1756 O O . LEU A 1 214 ? 4.474 -15.860 21.211 1.00 17.21 245 LEU A O 1
ATOM 1761 N N . GLN A 1 215 ? 5.298 -17.767 20.297 1.00 16.98 246 GLN A N 1
ATOM 1762 C CA . GLN A 1 215 ? 4.016 -18.072 19.647 1.00 18.69 246 GLN A CA 1
ATOM 1763 C C . GLN A 1 215 ? 3.099 -18.762 20.674 1.00 19.05 246 GLN A C 1
ATOM 1764 O O . GLN A 1 215 ? 3.377 -19.866 21.117 1.00 21.63 246 GLN A O 1
ATOM 1770 N N . LEU A 1 216 ? 2.022 -18.083 21.072 1.00 17.89 247 LEU A N 1
ATOM 1771 C CA . LEU A 1 216 ? 1.052 -18.621 22.035 1.00 18.14 247 LEU A CA 1
ATOM 1772 C C . LEU A 1 216 ? -0.282 -18.978 21.369 1.00 18.55 247 LEU A C 1
ATOM 1773 O O . LEU A 1 216 ? -0.999 -18.103 20.876 1.00 19.05 247 LEU A O 1
ATOM 1778 N N . ASP A 1 217 ? -0.602 -20.270 21.337 1.00 19.46 248 ASP A N 1
ATOM 1779 C CA . ASP A 1 217 ? -1.911 -20.685 20.876 1.00 20.31 248 ASP A CA 1
ATOM 1780 C C . ASP A 1 217 ? -2.911 -20.453 22.008 1.00 20.95 248 ASP A C 1
ATOM 1781 O O . ASP A 1 217 ? -2.523 -20.118 23.113 1.00 19.59 248 ASP A O 1
ATOM 1786 N N . THR A 1 218 ? -4.192 -20.602 21.735 1.00 22.74 249 THR A N 1
ATOM 1787 C CA . THR A 1 218 ? -5.158 -20.260 22.783 1.00 23.24 249 THR A CA 1
ATOM 1788 C C . THR A 1 218 ? -5.045 -21.177 24.007 1.00 22.67 249 THR A C 1
ATOM 1789 O O . THR A 1 218 ? -5.298 -20.728 25.124 1.00 22.68 249 THR A O 1
ATOM 1793 N N . GLU A 1 219 ? -4.617 -22.428 23.806 1.00 22.19 250 GLU A N 1
ATOM 1794 C CA . GLU A 1 219 ? -4.405 -23.336 24.928 1.00 22.50 250 GLU A CA 1
ATOM 1795 C C . GLU A 1 219 ? -3.360 -22.763 25.900 1.00 20.59 250 GLU A C 1
ATOM 1796 O O . GLU A 1 219 ? -3.577 -22.676 27.118 1.00 20.87 250 GLU A O 1
ATOM 1802 N N . HIS A 1 220 ? -2.227 -22.336 25.354 1.00 18.74 251 HIS A N 1
ATOM 1803 C CA . HIS A 1 220 ? -1.197 -21.722 26.170 1.00 18.80 251 HIS A CA 1
ATOM 1804 C C . HIS A 1 220 ? -1.562 -20.344 26.715 1.00 17.45 251 HIS A C 1
ATOM 1805 O O . HIS A 1 220 ? -1.157 -19.997 27.828 1.00 17.49 251 HIS A O 1
ATOM 1812 N N A LEU A 1 221 ? -2.329 -19.552 25.958 0.50 17.49 252 LEU A N 1
ATOM 1813 N N B LEU A 1 221 ? -2.324 -19.586 25.940 0.50 17.71 252 LEU A N 1
ATOM 1814 C CA A LEU A 1 221 ? -2.886 -18.314 26.518 0.50 17.63 252 LEU A CA 1
ATOM 1815 C CA B LEU A 1 221 ? -2.862 -18.336 26.419 0.50 17.99 252 LEU A CA 1
ATOM 1816 C C A LEU A 1 221 ? -3.741 -18.621 27.728 0.50 18.35 252 LEU A C 1
ATOM 1817 C C B LEU A 1 221 ? -3.810 -18.559 27.617 0.50 18.46 2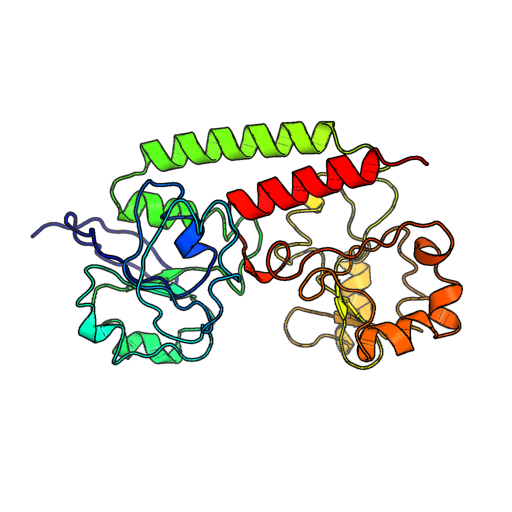52 LEU A C 1
ATOM 1818 O O A LEU A 1 221 ? -3.635 -17.948 28.741 0.50 17.84 252 LEU A O 1
ATOM 1819 O O B LEU A 1 221 ? -3.798 -17.774 28.545 0.50 17.83 252 LEU A O 1
ATOM 1828 N N . ALA A 1 222 ? -4.548 -19.679 27.622 1.00 18.23 253 ALA A N 1
ATOM 1829 C CA . ALA A 1 222 ? -5.455 -20.048 28.721 1.00 20.01 253 ALA A CA 1
ATOM 1830 C C . ALA A 1 222 ? -4.666 -20.444 29.966 1.00 19.72 253 ALA A C 1
ATOM 1831 O O . ALA A 1 222 ? -5.041 -20.127 31.092 1.00 21.19 253 ALA A O 1
ATOM 1833 N N . ASP A 1 223 ? -3.574 -21.164 29.756 1.00 20.92 254 ASP A N 1
ATOM 1834 C CA . ASP A 1 223 ? -2.717 -21.544 30.873 1.00 20.90 254 ASP A CA 1
ATOM 1835 C C . ASP A 1 223 ? -2.058 -20.317 31.524 1.00 19.78 254 ASP A C 1
ATOM 1836 O O . ASP A 1 223 ? -2.011 -20.214 32.752 1.00 20.68 254 ASP A O 1
ATOM 1841 N N . LEU A 1 224 ? -1.566 -19.385 30.706 1.00 17.58 255 LEU A N 1
ATOM 1842 C CA . LEU A 1 224 ? -0.934 -18.172 31.226 1.00 16.32 255 LEU A CA 1
ATOM 1843 C C . LEU A 1 224 ? -1.985 -17.275 31.894 1.00 15.25 255 LEU A C 1
ATOM 1844 O O . LEU A 1 224 ? -1.787 -16.747 32.999 1.00 15.28 255 LEU A O 1
ATOM 1849 N N . ASN A 1 225 ? -3.104 -17.107 31.197 1.00 13.37 256 ASN A N 1
ATOM 1850 C CA . ASN A 1 225 ? -4.253 -16.340 31.660 1.00 12.27 256 ASN A CA 1
ATOM 1851 C C . ASN A 1 225 ? -3.888 -14.997 32.284 1.00 12.64 256 ASN A C 1
ATOM 1852 O O . ASN A 1 225 ? -4.214 -14.714 33.438 1.00 12.26 256 ASN A O 1
ATOM 1857 N N . PRO A 1 226 ? -3.222 -14.148 31.509 1.00 11.59 257 PRO A N 1
ATOM 1858 C CA . PRO A 1 226 ? -2.803 -12.843 32.026 1.00 11.57 257 PRO A CA 1
ATOM 1859 C C . PRO A 1 226 ? -4.010 -12.000 32.377 1.00 10.02 257 PRO A C 1
ATOM 1860 O O . PRO A 1 226 ? -5.027 -12.033 31.672 1.00 11.17 257 PRO A O 1
ATOM 1864 N N A GLU A 1 227 ? -3.915 -11.180 33.416 0.50 9.95 258 GLU A N 1
ATOM 1865 N N B GLU A 1 227 ? -3.865 -11.185 33.406 0.50 10.65 258 GLU A N 1
ATOM 1866 C CA A GLU A 1 227 ? -5.065 -10.299 33.719 0.50 9.74 258 GLU A CA 1
ATOM 1867 C CA B GLU A 1 227 ? -4.969 -10.317 33.793 0.50 11.00 258 GLU A CA 1
ATOM 1868 C C A GLU A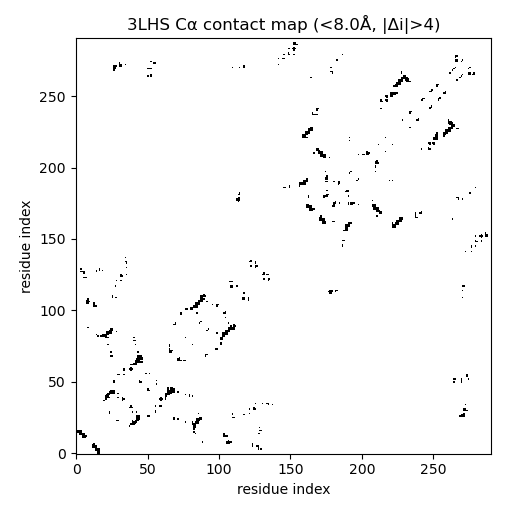 1 227 ? -5.305 -9.261 32.643 0.50 9.04 258 GLU A C 1
ATOM 1869 C C B GLU A 1 227 ? -5.217 -9.166 32.824 0.50 9.82 258 GLU A C 1
ATOM 1870 O O A GLU A 1 227 ? -6.447 -8.819 32.429 0.50 8.99 258 GLU A O 1
ATOM 1871 O O B GLU A 1 227 ? -6.302 -8.582 32.850 0.50 9.98 258 GLU A O 1
ATOM 1882 N N . ARG A 1 228 ? -4.230 -8.833 31.971 1.00 9.50 259 ARG A N 1
ATOM 1883 C CA . ARG A 1 228 ? -4.344 -7.737 31.038 1.00 9.39 259 ARG A CA 1
ATOM 1884 C C . ARG A 1 228 ? -3.582 -8.094 29.747 1.00 8.64 259 ARG A C 1
ATOM 1885 O O . ARG A 1 228 ? -2.494 -8.708 29.811 1.00 9.19 259 ARG A O 1
ATOM 1893 N N . MET A 1 229 ? -4.119 -7.681 28.597 1.00 8.81 260 MET A N 1
ATOM 1894 C CA . MET A 1 229 ? -3.415 -7.829 27.315 1.00 8.26 260 MET A CA 1
ATOM 1895 C C . MET A 1 229 ? -3.408 -6.516 26.572 1.00 8.81 260 MET A C 1
ATOM 1896 O O . MET A 1 229 ? -4.396 -5.750 26.597 1.00 10.10 260 MET A O 1
ATOM 1901 N N . ILE A 1 230 ? -2.281 -6.261 25.917 1.00 8.58 261 ILE A N 1
ATOM 1902 C CA . ILE A 1 230 ? -2.122 -5.127 25.014 1.00 8.19 261 ILE A CA 1
ATOM 1903 C C . ILE A 1 230 ? -1.770 -5.741 23.673 1.00 7.98 261 ILE A C 1
ATOM 1904 O O . ILE A 1 230 ? -0.695 -6.358 23.532 1.00 9.41 261 ILE A O 1
ATOM 1909 N N A ILE A 1 231 ? -2.670 -5.609 22.701 0.50 7.57 262 ILE A N 1
ATOM 1910 N N B ILE A 1 231 ? -2.667 -5.644 22.719 0.50 7.86 262 ILE A N 1
ATOM 1911 C CA A ILE A 1 231 ? -2.586 -6.272 21.388 0.50 7.59 262 ILE A CA 1
ATOM 1912 C CA B ILE A 1 231 ? -2.455 -6.288 21.451 0.50 7.93 262 ILE A CA 1
ATOM 1913 C C 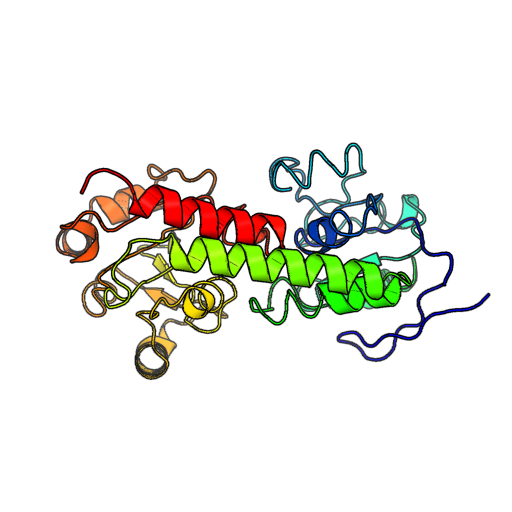A ILE A 1 231 ? -2.321 -5.257 20.290 0.50 7.61 262 ILE A C 1
ATOM 1914 C C B ILE A 1 231 ? -2.236 -5.197 20.445 0.50 7.87 262 ILE A C 1
ATOM 1915 O O A ILE A 1 231 ? -3.176 -4.419 19.944 0.50 7.57 262 ILE A O 1
ATOM 1916 O O B ILE A 1 231 ? -3.006 -4.237 20.357 0.50 7.19 262 ILE A O 1
ATOM 1925 N N . MET A 1 232 ? -1.098 -5.309 19.758 1.00 7.75 263 MET A N 1
ATOM 1926 C CA . MET A 1 232 ? -0.614 -4.310 18.799 1.00 7.30 263 MET A CA 1
ATOM 1927 C C . MET A 1 232 ? -0.977 -4.747 17.410 1.00 7.63 263 MET A C 1
ATOM 1928 O O . MET A 1 232 ? -0.495 -5.806 16.958 1.00 9.63 263 MET A O 1
ATOM 1933 N N . THR A 1 233 ? -1.798 -3.959 16.692 1.00 7.74 264 THR A N 1
ATOM 1934 C CA . THR A 1 233 ? -2.213 -4.324 15.342 1.00 8.31 264 THR A CA 1
ATOM 1935 C C . THR A 1 233 ? -2.061 -3.151 14.400 1.00 7.94 264 THR A C 1
ATOM 1936 O O . THR A 1 233 ? -2.099 -1.975 14.825 1.00 8.55 264 THR A O 1
ATOM 1940 N N . ASP A 1 234 ? -1.937 -3.446 13.118 1.00 9.23 265 ASP A N 1
ATOM 1941 C CA . ASP A 1 234 ? -1.885 -2.367 12.144 1.00 10.12 265 ASP A CA 1
ATOM 1942 C C . ASP A 1 234 ? -3.168 -1.524 12.262 1.00 10.15 265 ASP A C 1
ATOM 1943 O O . ASP A 1 234 ? -4.288 -2.070 12.246 1.00 11.52 265 ASP A O 1
ATOM 1948 N N . HIS A 1 235 ? -2.979 -0.204 12.377 1.00 10.91 266 HIS A N 1
ATOM 1949 C CA . HIS A 1 235 ? -4.059 0.772 12.479 1.00 11.82 266 HIS A CA 1
ATOM 1950 C C . HIS A 1 235 ? -4.927 0.606 13.708 1.00 9.92 266 HIS A C 1
ATOM 1951 O O . HIS A 1 235 ? -6.030 1.147 13.756 1.00 11.58 266 HIS A O 1
ATOM 1958 N N . ALA A 1 236 ? -4.476 -0.194 14.678 1.00 9.24 267 ALA A N 1
ATOM 1959 C CA . ALA A 1 236 ? -5.254 -0.465 15.880 1.00 8.85 267 ALA A CA 1
ATOM 1960 C C . ALA A 1 236 ? -6.647 -0.984 15.531 1.00 8.86 267 ALA A C 1
ATOM 1961 O O . ALA A 1 236 ? -7.651 -0.656 16.211 1.00 10.41 267 ALA A O 1
ATOM 1963 N N . LYS A 1 237 ? -6.690 -1.833 14.500 1.00 9.48 268 LYS A N 1
ATOM 1964 C CA . LYS A 1 237 ? -7.934 -2.481 14.085 1.00 10.46 268 LYS A CA 1
ATOM 1965 C C . LYS A 1 237 ? -8.067 -3.863 14.737 1.00 11.39 268 LYS A C 1
ATOM 1966 O O . LYS A 1 237 ? -7.056 -4.545 15.017 1.00 11.71 268 LYS A O 1
ATOM 1972 N N . LYS A 1 238 ? -9.303 -4.297 14.948 1.00 13.04 269 LYS A N 1
ATOM 1973 C CA . LYS A 1 238 ? -9.503 -5.575 15.614 1.00 15.76 269 LYS A CA 1
ATOM 1974 C C . LYS A 1 238 ? -10.337 -6.531 14.775 1.00 17.35 269 LYS A C 1
ATOM 1975 O O . LYS A 1 238 ? -10.807 -7.578 15.270 1.00 19.10 269 LYS A O 1
ATOM 1981 N N . ASP A 1 239 ? -10.491 -6.204 13.502 1.00 17.84 270 ASP A N 1
ATOM 1982 C CA . ASP A 1 239 ? -11.394 -6.970 12.651 1.00 20.08 270 ASP A CA 1
ATOM 1983 C C . ASP A 1 239 ? -10.669 -7.698 11.526 1.00 22.21 270 ASP A C 1
ATOM 1984 O O . ASP A 1 239 ? -11.308 -8.143 10.554 1.00 23.62 270 ASP A O 1
ATOM 1989 N N . SER A 1 240 ? -9.338 -7.836 11.660 1.00 23.51 271 SER A N 1
ATOM 1990 C CA . SER A 1 240 ? -8.551 -8.610 10.686 1.00 25.81 271 SER A CA 1
ATOM 1991 C C . SER A 1 240 ? -8.974 -10.064 10.738 1.00 25.84 271 SER A C 1
ATOM 1992 O O . SER A 1 240 ? -9.491 -10.519 11.757 1.00 25.93 271 SER A O 1
ATOM 1995 N N . ALA A 1 241 ? -8.745 -10.792 9.646 1.00 27.68 272 ALA A N 1
ATOM 1996 C CA . ALA A 1 241 ? -9.185 -12.186 9.574 1.00 29.11 272 ALA A CA 1
ATOM 1997 C C . ALA A 1 241 ? -8.559 -13.032 10.676 1.00 29.61 272 ALA A C 1
ATOM 1998 O O . ALA A 1 241 ? -9.253 -13.830 11.314 1.00 30.45 272 ALA A O 1
ATOM 2000 N N . GLU A 1 242 ? -7.267 -12.830 10.918 1.00 30.54 273 GLU A N 1
ATOM 2001 C CA . GLU A 1 242 ? -6.539 -13.577 11.940 1.00 31.96 273 GLU A CA 1
ATOM 2002 C C . GLU A 1 242 ? -7.142 -13.299 13.301 1.00 31.47 273 GLU A C 1
ATOM 2003 O O . GLU A 1 242 ? -7.450 -14.223 14.066 1.00 31.51 273 GLU A O 1
ATOM 2009 N N . PHE A 1 243 ? -7.312 -12.015 13.601 1.00 31.02 274 PHE A N 1
ATOM 2010 C CA . PHE A 1 243 ? -7.786 -11.644 14.918 1.00 30.66 274 PHE A CA 1
ATOM 2011 C C . PHE A 1 243 ? -9.216 -12.143 15.155 1.00 31.05 274 PHE A C 1
ATOM 2012 O O . PHE A 1 243 ? -9.532 -12.592 16.248 1.00 30.28 274 PHE A O 1
ATOM 2020 N N . LYS A 1 244 ? -10.042 -12.084 14.110 1.00 32.60 275 LYS A N 1
ATOM 2021 C CA . LYS A 1 244 ? -11.433 -12.557 14.122 1.00 34.46 275 LYS A CA 1
ATOM 2022 C C . LYS A 1 244 ? -11.599 -14.015 14.581 1.00 35.01 275 LYS A C 1
ATOM 2023 O O . LYS A 1 244 ? -12.446 -14.309 15.424 1.00 34.96 275 LYS A O 1
ATOM 2029 N N . LYS A 1 245 ? -10.795 -14.916 14.026 1.00 35.83 276 LYS A N 1
ATOM 2030 C CA . LYS A 1 245 ? -10.898 -16.343 14.340 1.00 37.04 276 LYS A CA 1
ATOM 2031 C C . LYS A 1 245 ? -10.466 -16.559 15.779 1.00 37.12 276 LYS A C 1
ATOM 2032 O O . LYS A 1 245 ? -11.036 -17.383 16.502 1.00 37.58 276 LYS A O 1
ATOM 2038 N N . LEU A 1 246 ? -9.454 -15.800 16.182 1.00 36.99 277 LEU A N 1
ATOM 2039 C CA . LEU A 1 246 ? -8.985 -15.794 17.555 1.00 36.80 277 LEU A CA 1
ATOM 2040 C C . LEU A 1 246 ? -10.076 -15.311 18.516 1.00 36.57 277 LEU A C 1
ATOM 2041 O O . LEU A 1 246 ? -10.357 -15.967 19.517 1.00 36.73 277 LEU A O 1
ATOM 2046 N N . GLN A 1 247 ? -10.694 -14.175 18.194 1.00 36.75 278 GLN A N 1
ATOM 2047 C CA . GLN A 1 247 ? -11.742 -13.580 19.034 1.00 36.85 278 GLN A CA 1
ATOM 2048 C C . GLN A 1 247 ? -13.022 -14.422 19.096 1.00 37.07 278 GLN A C 1
ATOM 2049 O O . GLN A 1 247 ? -13.782 -14.331 20.061 1.00 37.17 278 GLN A O 1
ATOM 2055 N N . GLU A 1 248 ? -13.252 -15.244 18.075 1.00 37.36 279 GLU A N 1
ATOM 2056 C CA . GLU A 1 248 ? -14.433 -16.119 18.027 1.00 37.52 279 GLU A CA 1
ATOM 2057 C C . GLU A 1 248 ? -14.185 -17.496 18.690 1.00 36.68 279 GLU A C 1
ATOM 2058 O O . GLU A 1 248 ? -15.124 -18.261 18.902 1.00 37.28 279 GLU A O 1
ATOM 2064 N N . ASP A 1 249 ? -12.930 -17.777 19.048 1.00 35.43 280 ASP A N 1
ATOM 2065 C CA . ASP A 1 249 ? -12.506 -19.052 19.670 1.00 33.51 280 ASP A CA 1
ATOM 2066 C C . ASP A 1 249 ? -13.020 -19.259 21.117 1.00 32.44 280 ASP A C 1
ATOM 2067 O O . ASP A 1 249 ? -13.033 -18.325 21.918 1.00 31.41 280 AS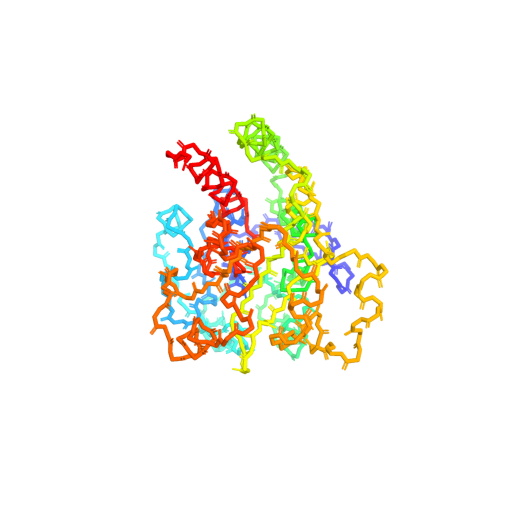P A O 1
ATOM 2072 N N . ALA A 1 250 ? -13.445 -20.485 21.450 1.00 31.50 281 ALA A N 1
ATOM 2073 C CA . ALA A 1 250 ? -14.013 -20.784 22.780 1.00 29.92 281 ALA A CA 1
ATOM 2074 C C . ALA A 1 250 ? -13.082 -20.600 24.002 1.00 28.81 281 ALA A C 1
ATOM 2075 O O . ALA A 1 250 ? -13.517 -20.179 25.067 1.00 27.87 281 ALA A O 1
ATOM 2077 N N . THR A 1 251 ? -11.797 -20.885 23.843 1.00 26.97 282 THR A N 1
ATOM 2078 C CA . THR A 1 251 ? -10.841 -20.733 24.927 1.00 25.77 282 THR A CA 1
ATOM 2079 C C . THR A 1 251 ? -10.534 -19.226 25.129 1.00 23.46 282 THR A C 1
ATOM 2080 O O . THR A 1 251 ? -10.460 -18.726 26.253 1.00 22.89 282 THR A O 1
ATOM 2084 N N . TRP A 1 252 ? -10.410 -18.501 24.028 1.00 21.85 283 TRP A N 1
ATOM 2085 C CA . TRP A 1 252 ? -10.280 -17.033 24.110 1.00 20.60 283 TRP A CA 1
ATOM 2086 C C . TRP A 1 252 ? -11.355 -16.384 25.010 1.00 19.89 283 TRP A C 1
ATOM 2087 O O . TRP A 1 252 ? -11.071 -15.521 25.859 1.00 17.60 283 TRP A O 1
ATOM 2098 N N . LYS A 1 253 ? -12.591 -16.828 24.839 1.00 20.80 284 LYS A N 1
ATOM 2099 C CA . LYS A 1 253 ? -13.720 -16.190 25.497 1.00 21.16 284 LYS A CA 1
ATOM 2100 C C . LYS A 1 253 ? -13.708 -16.407 27.026 1.00 19.98 284 LYS A C 1
ATOM 2101 O O . LYS A 1 253 ? -14.314 -15.655 27.791 1.00 21.67 284 LYS A O 1
ATOM 2107 N N . LYS A 1 254 ? -12.986 -17.421 27.464 1.00 18.42 285 LYS A N 1
ATOM 2108 C CA . LYS A 1 254 ? -12.878 -17.748 28.879 1.00 17.73 285 LYS A CA 1
ATOM 2109 C C . LYS A 1 254 ? -11.709 -17.054 29.561 1.00 15.84 285 LYS A C 1
ATOM 2110 O O . LYS A 1 254 ? -11.562 -17.175 30.767 1.00 16.11 285 LYS A O 1
ATOM 2116 N N . LEU A 1 255 ? -10.864 -16.356 28.787 1.00 14.37 286 LEU A N 1
ATOM 2117 C CA . LEU A 1 255 ? -9.680 -15.715 29.355 1.00 13.23 286 LEU A CA 1
ATOM 2118 C C . LEU A 1 255 ? -10.087 -14.612 30.331 1.00 11.74 286 LEU A C 1
ATOM 2119 O O . LEU A 1 255 ? -11.001 -13.816 30.055 1.00 12.17 286 LEU A O 1
ATOM 2124 N N . ASN A 1 256 ? -9.363 -14.520 31.431 1.00 10.98 287 ASN A N 1
ATOM 2125 C CA . ASN A 1 256 ? -9.580 -13.461 32.435 1.00 10.40 287 ASN A CA 1
ATOM 2126 C C . ASN A 1 256 ? -9.537 -12.064 31.818 1.00 10.11 287 ASN A C 1
ATOM 2127 O O . ASN A 1 256 ? -10.373 -11.209 32.121 1.00 10.37 287 ASN A O 1
ATOM 2132 N N . ALA A 1 257 ? -8.561 -11.796 30.942 1.00 10.30 288 ALA A N 1
ATOM 2133 C CA . ALA A 1 257 ? -8.452 -10.458 30.390 1.00 9.88 288 ALA A CA 1
ATOM 2134 C C . ALA A 1 257 ? -9.625 -10.129 29.494 1.00 10.59 288 ALA A C 1
ATOM 2135 O O . ALA A 1 257 ? -10.054 -8.977 29.420 1.00 11.76 288 ALA A O 1
ATOM 2137 N N . VAL A 1 258 ? -10.123 -11.117 28.764 1.00 11.26 289 VAL A N 1
ATOM 2138 C CA . VAL A 1 258 ? -11.247 -10.933 27.860 1.00 13.21 289 VAL A CA 1
ATOM 2139 C C . VAL A 1 258 ? -12.545 -10.705 28.610 1.00 13.67 289 VAL A C 1
ATOM 2140 O O . VAL A 1 258 ? -13.253 -9.707 28.341 1.00 15.71 289 VAL A O 1
ATOM 2144 N N . LYS A 1 259 ? -12.840 -11.578 29.575 1.00 13.31 290 LYS A N 1
ATOM 2145 C CA . LYS A 1 259 ? -14.087 -11.508 30.383 1.00 15.17 290 LYS A CA 1
ATOM 2146 C C . LYS A 1 259 ? -14.200 -10.210 31.118 1.00 14.04 290 LYS A C 1
ATOM 2147 O O . LYS A 1 259 ? -15.303 -9.727 31.348 1.00 15.91 290 LYS A O 1
ATOM 2153 N N . ASN A 1 260 ? -13.072 -9.627 31.504 1.00 12.61 291 ASN A N 1
ATOM 2154 C CA . ASN A 1 260 ? -13.074 -8.465 32.379 1.00 12.73 291 ASN A CA 1
ATOM 2155 C C . ASN A 1 260 ? -12.681 -7.186 31.701 1.00 12.26 291 ASN A C 1
ATOM 2156 O O . ASN A 1 260 ? -12.328 -6.188 32.365 1.00 13.98 291 ASN A O 1
ATOM 2161 N N A ASN A 1 261 ? -12.752 -7.171 30.379 0.50 12.28 292 ASN A N 1
ATOM 2162 N N B ASN A 1 261 ? -12.739 -7.223 30.364 0.50 12.70 292 ASN A N 1
ATOM 2163 C CA A ASN A 1 261 ? -12.511 -5.918 29.671 0.50 11.86 292 ASN A CA 1
ATOM 2164 C CA B ASN A 1 261 ? -12.492 -6.055 29.484 0.50 13.12 292 ASN A CA 1
ATOM 2165 C C A ASN A 1 261 ? -11.130 -5.353 29.983 0.50 11.86 292 ASN A C 1
ATOM 2166 C C B ASN A 1 261 ? -11.143 -5.384 29.688 0.50 12.62 292 ASN A C 1
ATOM 2167 O O A ASN A 1 261 ? -10.991 -4.171 30.341 0.50 11.60 292 ASN A O 1
ATOM 2168 O O B ASN A 1 261 ? -11.048 -4.155 29.694 0.50 12.82 292 ASN A O 1
ATOM 2177 N N . ARG A 1 262 ? -10.124 -6.215 29.871 1.00 11.21 293 ARG A N 1
ATOM 2178 C CA . ARG A 1 262 ? -8.751 -5.773 30.038 1.00 10.72 293 ARG A CA 1
ATOM 2179 C C . ARG A 1 262 ? -7.888 -6.162 28.825 1.00 10.00 293 ARG A C 1
ATOM 2180 O O . ARG A 1 262 ? -6.695 -6.438 28.965 1.00 11.18 293 ARG A O 1
ATOM 2188 N N . VAL A 1 263 ? -8.480 -6.136 27.643 1.00 10.12 294 VAL A N 1
ATOM 2189 C CA . VAL A 1 263 ? -7.763 -6.290 26.374 1.00 10.57 294 VAL A CA 1
ATOM 2190 C C . VAL A 1 263 ? -7.866 -4.992 25.630 1.00 11.03 294 VAL A C 1
ATOM 2191 O O . VAL A 1 263 ? -8.968 -4.521 25.303 1.00 13.73 294 VAL A O 1
ATOM 2195 N N . ASP A 1 264 ? -6.722 -4.387 25.347 1.00 9.76 295 ASP A N 1
ATOM 2196 C CA . ASP A 1 264 ? -6.731 -3.154 24.586 1.00 9.42 295 ASP A CA 1
ATOM 2197 C C . ASP A 1 264 ? -5.975 -3.361 23.295 1.00 8.22 295 ASP A C 1
ATOM 2198 O O . ASP A 1 264 ? -4.867 -3.896 23.304 1.00 9.73 295 ASP A O 1
ATOM 2203 N N . ILE A 1 265 ? -6.554 -2.925 22.188 1.00 8.15 296 ILE A N 1
ATOM 2204 C CA . ILE A 1 265 ? -5.931 -2.998 20.869 1.00 8.68 296 ILE A CA 1
ATOM 2205 C C . ILE A 1 265 ? -5.331 -1.639 20.568 1.00 8.01 296 ILE A C 1
ATOM 2206 O O . ILE A 1 265 ? -6.032 -0.611 20.604 1.00 8.51 296 ILE A O 1
ATOM 2211 N N . VAL A 1 266 ? -4.033 -1.626 20.289 1.00 8.34 297 VAL A N 1
ATOM 2212 C CA . VAL A 1 266 ? -3.285 -0.387 20.111 1.00 7.90 297 VAL A CA 1
ATOM 2213 C C . VAL A 1 266 ? -2.554 -0.429 18.771 1.00 7.47 297 VAL A C 1
ATOM 2214 O O . VAL A 1 266 ? -2.449 -1.483 18.110 1.00 8.03 297 VAL A O 1
ATOM 2218 N N . ASP A 1 267 ? -2.059 0.729 18.359 1.00 7.79 298 ASP A N 1
ATOM 2219 C CA . ASP A 1 267 ? -1.455 0.887 17.043 1.00 8.51 298 ASP A CA 1
ATOM 2220 C C . ASP A 1 267 ? -0.024 0.291 16.969 1.00 7.69 298 ASP A C 1
ATOM 2221 O O . ASP A 1 267 ? 0.870 0.717 17.701 1.00 8.06 298 ASP A O 1
ATOM 2226 N N A ARG A 1 268 ? 0.137 -0.667 16.071 0.50 7.77 299 ARG A N 1
ATOM 2227 N N B ARG A 1 268 ? 0.156 -0.696 16.118 0.50 7.67 299 ARG A N 1
ATOM 2228 C CA A ARG A 1 268 ? 1.410 -1.394 15.873 0.50 7.94 299 ARG A CA 1
ATOM 2229 C CA B ARG A 1 268 ? 1.462 -1.371 16.018 0.50 7.57 299 ARG A CA 1
ATOM 2230 C C A ARG A 1 268 ? 2.555 -0.521 15.385 0.50 7.76 299 ARG A C 1
ATOM 2231 C C B ARG A 1 268 ? 2.569 -0.436 15.501 0.50 7.45 299 ARG A C 1
ATOM 2232 O O A ARG A 1 268 ? 3.713 -0.766 15.720 0.50 8.12 299 ARG A O 1
ATOM 2233 O O B ARG A 1 268 ? 3.710 -0.520 15.983 0.50 6.90 299 ARG A O 1
ATOM 2248 N N . ASP A 1 269 ? 2.240 0.488 14.596 1.00 7.81 300 ASP A N 1
ATOM 2249 C CA . ASP A 1 269 ? 3.287 1.400 14.137 1.00 8.61 300 ASP A CA 1
ATOM 2250 C C . ASP A 1 269 ? 3.860 2.209 15.304 1.00 8.18 300 ASP A C 1
ATOM 2251 O O . ASP A 1 269 ? 5.069 2.383 15.440 1.00 9.63 300 ASP A O 1
ATOM 2256 N N . VAL A 1 270 ? 2.994 2.699 16.181 1.00 8.43 301 VAL A N 1
ATOM 2257 C CA . VAL A 1 270 ? 3.413 3.465 17.329 1.00 8.78 301 VAL A CA 1
ATOM 2258 C C . VAL A 1 270 ? 4.106 2.603 18.376 1.00 8.25 301 VAL A C 1
ATOM 2259 O O . VAL A 1 270 ? 5.196 2.939 18.856 1.00 9.63 301 VAL A O 1
ATOM 2263 N N . TRP A 1 271 ? 3.498 1.462 18.719 1.00 7.94 302 TRP A N 1
ATOM 2264 C CA . TRP A 1 271 ? 3.952 0.651 19.841 1.00 8.03 302 TRP A CA 1
ATOM 2265 C C . TRP A 1 271 ? 5.139 -0.263 19.509 1.00 7.98 302 TRP A C 1
ATOM 2266 O O . TRP A 1 271 ? 6.028 -0.425 20.348 1.00 9.77 302 TRP A O 1
ATOM 2277 N N . ALA A 1 272 ? 5.122 -0.879 18.326 1.00 8.18 303 ALA A N 1
ATOM 2278 C CA . ALA A 1 272 ? 6.134 -1.894 18.011 1.00 8.32 303 ALA A CA 1
ATOM 2279 C C . ALA A 1 272 ? 7.209 -1.344 17.096 1.00 8.32 303 ALA A C 1
ATOM 2280 O O . ALA A 1 272 ? 8.381 -1.687 17.280 1.00 9.25 303 ALA A O 1
ATOM 2282 N N . ARG A 1 273 ? 6.861 -0.540 16.088 1.00 7.84 304 ARG A N 1
ATOM 2283 C CA . ARG A 1 273 ? 7.821 -0.176 15.042 1.00 8.06 304 ARG A CA 1
ATOM 2284 C C . ARG A 1 273 ? 8.560 1.091 15.348 1.00 7.83 304 ARG A C 1
ATOM 2285 O O . ARG A 1 273 ? 9.705 1.237 14.909 1.00 9.00 304 ARG A O 1
ATOM 2293 N N . SER A 1 274 ? 8.015 2.052 16.075 1.00 7.51 305 SER A N 1
ATOM 2294 C CA . SER A 1 274 ? 8.592 3.387 16.143 1.00 7.91 305 SER A CA 1
ATOM 2295 C C . SER A 1 274 ? 9.818 3.441 17.033 1.00 8.01 305 SER A C 1
ATOM 2296 O O . SER A 1 274 ? 10.865 3.980 16.626 1.00 8.96 305 SER A O 1
ATOM 2299 N N . ARG A 1 275 ? 9.710 2.945 18.247 1.00 8.30 306 ARG A N 1
ATOM 2300 C CA . ARG A 1 275 ? 10.860 2.800 19.179 1.00 8.04 306 ARG A CA 1
ATOM 2301 C C . ARG A 1 275 ? 11.596 4.114 19.447 1.00 8.29 306 ARG A C 1
ATOM 2302 O O . ARG A 1 275 ? 12.812 4.124 19.650 1.00 9.84 306 ARG A O 1
ATOM 2310 N N . GLY A 1 276 ? 10.845 5.222 19.487 1.00 8.34 307 GLY A N 1
ATOM 2311 C CA . GLY A 1 276 ? 11.411 6.541 19.670 1.00 9.09 307 GLY A CA 1
ATOM 2312 C C . GLY A 1 276 ? 11.028 7.191 20.987 1.00 8.67 307 GLY A C 1
ATOM 2313 O O . GLY A 1 276 ? 10.224 6.634 21.789 1.00 10.24 307 GLY A O 1
ATOM 2314 N N . LEU A 1 277 ? 11.519 8.397 21.187 1.00 9.46 308 LEU A N 1
ATOM 2315 C CA . LEU A 1 277 ? 11.121 9.176 22.364 1.00 9.54 308 LEU A CA 1
ATOM 2316 C C . LEU A 1 277 ? 9.673 9.627 22.259 1.00 9.30 308 LEU A C 1
ATOM 2317 O O . LEU A 1 277 ? 8.903 9.487 23.232 1.00 9.94 308 LEU A O 1
ATOM 2322 N N . ILE A 1 278 ? 9.268 10.153 21.110 1.00 9.14 309 ILE A N 1
ATOM 2323 C CA . ILE A 1 278 ? 7.880 10.587 20.937 1.00 9.52 309 ILE A CA 1
ATOM 2324 C C . ILE A 1 278 ? 6.932 9.407 21.021 1.00 9.07 309 ILE A C 1
ATOM 2325 O O . ILE A 1 278 ? 5.912 9.497 21.698 1.00 9.15 309 ILE A O 1
ATOM 2330 N N . SER A 1 279 ? 7.230 8.295 20.361 1.00 8.46 310 SER A N 1
ATOM 2331 C CA . SER A 1 279 ? 6.305 7.167 20.383 1.00 8.06 310 SER A CA 1
ATOM 2332 C C . SER A 1 279 ? 6.161 6.602 21.786 1.00 7.44 310 SER A C 1
ATOM 2333 O O . SER A 1 279 ? 5.022 6.291 22.182 1.00 8.45 310 SER A O 1
ATOM 2336 N N . SER A 1 280 ? 7.224 6.470 22.568 1.00 7.99 311 SER A N 1
ATOM 2337 C CA . SER A 1 280 ? 7.081 5.961 23.915 1.00 8.33 311 SER A CA 1
ATOM 2338 C C . SER A 1 280 ? 6.297 6.915 24.797 1.00 8.90 311 SER A C 1
ATOM 2339 O O . SER A 1 280 ? 5.516 6.479 25.646 1.00 8.83 311 SER A O 1
ATOM 2342 N N . GLU A 1 281 ? 6.480 8.210 24.616 1.00 8.78 312 GLU A N 1
ATOM 2343 C CA . GLU A 1 281 ? 5.636 9.183 25.297 1.00 8.88 312 GLU A CA 1
ATOM 2344 C C . GLU A 1 281 ? 4.173 8.992 24.921 1.00 9.29 312 GLU A C 1
ATOM 2345 O O . GLU A 1 281 ? 3.304 9.012 25.799 1.00 9.99 312 GLU A O 1
ATOM 2351 N N . GLU A 1 282 ? 3.904 8.788 23.644 1.00 8.90 313 GLU A N 1
ATOM 2352 C CA . GLU A 1 282 ? 2.526 8.550 23.197 1.00 9.14 313 GLU A CA 1
ATOM 2353 C C . GLU A 1 282 ? 1.958 7.256 23.745 1.00 8.34 313 GLU A C 1
ATOM 2354 O O . GLU A 1 282 ? 0.757 7.194 24.052 1.00 9.62 313 GLU A O 1
ATOM 2360 N N . MET A 1 283 ? 2.760 6.200 23.847 1.00 8.61 314 MET A N 1
ATOM 2361 C CA . MET A 1 283 ? 2.280 4.920 24.390 1.00 8.21 314 MET A CA 1
ATOM 2362 C C . MET A 1 283 ? 1.902 5.097 25.846 1.00 8.13 314 MET A C 1
ATOM 2363 O O . MET A 1 283 ? 0.835 4.640 26.292 1.00 8.54 314 MET A O 1
ATOM 2368 N N . ALA A 1 284 ? 2.710 5.805 26.602 1.00 8.38 315 ALA A N 1
ATOM 2369 C CA . ALA A 1 284 ? 2.421 6.051 27.997 1.00 8.36 315 ALA A CA 1
ATOM 2370 C C . ALA A 1 284 ? 1.173 6.917 28.182 1.00 8.35 315 ALA A C 1
ATOM 2371 O O . ALA A 1 284 ? 0.318 6.600 29.011 1.00 9.05 315 ALA A O 1
ATOM 2373 N N . LYS A 1 285 ? 1.041 7.944 27.357 1.00 8.36 316 LYS A N 1
ATOM 2374 C CA . LYS A 1 285 ? -0.105 8.801 27.369 1.00 9.74 316 LYS A CA 1
ATOM 2375 C C . LYS A 1 285 ? -1.384 7.991 27.056 1.00 9.30 316 LYS A C 1
ATOM 2376 O O . LYS A 1 285 ? -2.482 8.208 27.635 1.00 9.67 316 LYS A O 1
ATOM 2382 N N . GLU A 1 286 ? -1.292 7.090 26.093 1.00 8.86 317 GLU A N 1
ATOM 2383 C CA . GLU A 1 286 ? -2.442 6.261 25.750 1.00 8.98 317 GLU A CA 1
ATOM 2384 C C . GLU A 1 286 ? -2.856 5.362 26.905 1.00 8.52 317 GLU A C 1
ATOM 2385 O O . GLU A 1 286 ? -4.050 5.213 27.179 1.00 9.82 317 GLU A O 1
ATOM 2391 N N . LEU A 1 287 ? -1.884 4.796 27.627 1.00 8.25 318 LEU A N 1
ATOM 2392 C CA . LEU A 1 287 ? -2.230 4.011 28.809 1.00 8.68 318 LEU A CA 1
ATOM 2393 C C . LEU A 1 287 ? -2.917 4.869 29.864 1.00 8.48 318 LEU A C 1
ATOM 2394 O O . LEU A 1 287 ? -3.859 4.385 30.533 1.00 9.50 318 LEU A O 1
ATOM 2399 N N . VAL A 1 288 ? -2.489 6.127 30.040 1.00 8.82 319 VAL A N 1
ATOM 2400 C CA . VAL A 1 288 ? -3.182 7.000 30.986 1.00 9.15 319 VAL A CA 1
ATOM 2401 C C . VAL A 1 288 ? -4.662 7.086 30.586 1.00 8.74 319 VAL A C 1
ATOM 2402 O O . VAL A 1 288 ? -5.582 6.896 31.414 1.00 9.68 319 VAL A O 1
ATOM 2406 N N . GLU A 1 289 ? -4.891 7.410 29.315 1.00 9.32 320 GLU A N 1
ATOM 2407 C CA . GLU A 1 289 ? -6.259 7.592 28.818 1.00 9.59 320 GLU A CA 1
ATOM 2408 C C . GLU A 1 289 ? -7.093 6.335 28.985 1.00 10.13 320 GLU A C 1
ATOM 2409 O O . GLU A 1 289 ? -8.243 6.385 29.465 1.00 11.83 320 GLU A O 1
ATOM 2415 N N . LEU A 1 290 ? -6.529 5.198 28.604 1.00 9.79 321 LEU A N 1
ATOM 2416 C CA . LEU A 1 290 ? -7.262 3.961 28.735 1.00 10.02 321 LEU A CA 1
ATOM 2417 C C . LEU A 1 290 ? -7.609 3.677 30.193 1.00 10.41 321 LEU A C 1
ATOM 2418 O O . LEU A 1 290 ? -8.733 3.242 30.498 1.00 11.83 321 LEU A O 1
ATOM 2423 N N . SER A 1 291 ? -6.722 3.995 31.114 1.00 9.46 322 SER A N 1
ATOM 2424 C CA . SER A 1 291 ? -6.928 3.741 32.523 1.00 10.21 322 SER A CA 1
ATOM 2425 C C . SER A 1 291 ? -7.995 4.635 33.149 1.00 11.23 322 SER A C 1
ATOM 2426 O O . SER A 1 291 ? -8.528 4.327 34.205 1.00 12.32 322 SER A O 1
ATOM 2429 N N . LYS A 1 292 ? -8.263 5.768 32.503 1.00 11.51 323 LYS A N 1
ATOM 2430 C CA . LYS A 1 292 ? -9.219 6.760 33.015 1.00 12.97 323 LYS A CA 1
ATOM 2431 C C . LYS A 1 292 ? -10.595 6.626 32.382 1.00 15.06 323 LYS A C 1
ATOM 2432 O O . LYS A 1 292 ? -11.510 7.374 32.745 1.00 17.26 323 LYS A O 1
ATOM 2438 N N . LYS A 1 293 ? -10.759 5.679 31.460 1.00 16.34 324 LYS A N 1
ATOM 2439 C CA . LYS A 1 293 ? -12.089 5.392 30.903 1.00 20.49 324 LYS A CA 1
ATOM 2440 C C . LYS A 1 293 ? -13.019 4.862 31.991 1.00 23.35 324 LYS A C 1
ATOM 2441 O O . LYS A 1 293 ? -12.566 4.209 32.927 1.00 23.12 324 LYS A O 1
ATOM 2447 N N . GLU A 1 294 ? -14.319 5.113 31.855 1.00 27.73 325 GLU A N 1
ATOM 2448 C CA . GLU A 1 294 ? -15.316 4.499 32.761 1.00 31.78 325 GLU A CA 1
ATOM 2449 C C . GLU A 1 294 ? -15.067 3.016 33.045 1.00 33.36 325 GLU A C 1
ATOM 2450 O O . GLU A 1 294 ? -14.831 2.217 32.126 1.00 34.00 325 GLU A O 1
ATOM 2456 N N . GLN A 1 295 ? -15.119 2.683 34.335 1.00 35.37 326 GLN A N 1
ATOM 2457 C CA . GLN A 1 295 ? -14.790 1.370 34.868 1.00 36.63 326 GLN A CA 1
ATOM 2458 C C . GLN A 1 295 ? -15.997 0.435 34.768 1.00 37.28 326 GLN A C 1
ATOM 2459 O O . GLN A 1 295 ? -16.218 -0.221 33.744 1.00 38.44 326 GLN A O 1
#

Secondary structure (DSSP, 8-state):
--EEEEEETTEEEEEETT---EEESSHHHHHHHHHTT---SEE--TT-GGGS-HHHHHHH-S-EE-B-SSSB-HHHHHHT--SEEEEETTTTTTTHHHHHHHS-EEEE-STT--HHHHHHHHHHHHHHTT-HHHHHHHHHHHHHHHHHHHHH--S-TTS-EEEEEEETTEEEE--TTSHHHHHHHHTT--BSS-HHHHHTTGGGEETTEEEE-HHHHHHH--SEEEEEEGGG-S-SHHHHHHHH-HHHHT-HHHHTT-EEEEEHIIIIII-SHHHHHHHHHHHHHHHHS--

Radius of gyration: 19.94 Å; Cα contacts (8 Å, |Δi|>4): 577; chains: 1; bounding box: 54×44×46 Å

Solvent-accessible surface area: 14447 Å² total; per-residue (Å²): 157,73,53,27,57,5,150,17,87,94,32,76,20,120,0,33,121,95,14,143,92,0,0,0,0,0,8,10,2,0,7,3,0,4,25,5,110,23,121,2,31,0,0,0,4,25,65,107,107,152,34,3,21,112,62,5,32,107,93,3,31,143,31,56,46,0,24,57,16,151,133,11,60,32,135,51,0,46,152,27,153,10,44,0,0,0,0,1,4,45,61,3,139,69,34,34,154,92,0,74,159,48,6,46,3,0,6,5,51,0,100,79,5,29,13,112,61,11,28,80,8,7,111,28,1,3,92,1,22,112,54,95,168,88,2,113,163,31,16,66,108,0,72,164,44,10,78,115,31,72,125,78,8,131,32,74,51,96,38,94,0,0,0,0,15,33,25,145,82,1,0,30,0,10,0,41,113,13,17,1,0,34,0,0,86,62,0,27,3,97,16,7,1,45,100,113,51,12,156,65,18,45,174,53,71,79,64,76,62,0,13,0,56,22,126,40,0,40,128,37,60,4,56,11,0,2,0,1,15,60,135,43,123,132,107,48,64,95,0,110,122,3,53,120,51,77,39,9,105,134,3,44,0,44,136,69,128,42,33,27,37,0,38,79,19,31,0,18,28,5,19,7,4,41,0,0,14,66,0,0,84,49,2,16,94,38,12,102,129,172,218

CATH classification: 3.40.50.1980 (+1 more: 3.40.50.1980)

InterPro domains:
  IPR002491 ABC transporter periplasmic binding domain [PF01497] (57-294)
  IPR002491 ABC transporter periplasmic binding domain [PS50983] (56-326)
  IPR051313 Bacterial iron-siderophore binding [PTHR30532] (5-326)

Sequence (291 aa):
ASTISSVKDENGTVKVPKDAKRIIVVLEYYSFADALLAALDVKPVGIADDGKKKKRIIIKPVRREKIGDYTSVGTRKQPNLEEEISKLKPDLIIADSSRHKGINKELNNKIAPTLSLKSFDGDYKQNIINNSFKTIAKALNKEKEGEKRLAEHDKLINKYKDEIKFDRNQKVVLPAVVAKAGLLAHPNYSYVGQFFLNELGFKNALSDDVTKGLSKYLKGPYLQLDTEHLLADLNPEERMIIIMTDHAKKDSAEFKKLQEDATWKKLNAVKNNNRVDIVDRRDVWARSRGLISSEEMAKELVELSKKEQ